Protein AF-A0A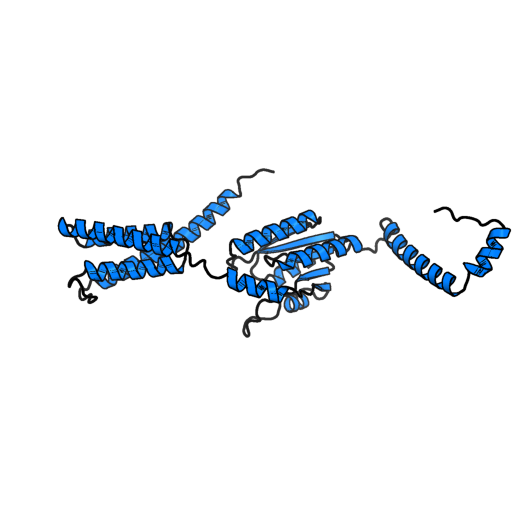AN0M970-F1 (afdb_monomer_lite)

Sequence (311 aa):
MLGKIYKTEQAKRALDNFFTEENLVALREIALRKVADQINQNDYKTSPYFTKEHILVCLSASPTNEKVIRTVARMADAFHATFTAVYVDDESDEMDDVSRQQLKVNIRLAEELNAQVSLLYGDDIALQLSEYAKISNVSKIVIGRSIRKRSLFKGQSIIDQMSEFAPMIDIYVIPDQASSYYHRRSSIIQKEYFQWKDGFVAFGIIALATVVGAIFAEQGFSESNIIVVYLLGVLFISILTRGRIWSSLASVVSVLVFNYFFTQPQFSLQAYDTGYPFTFLFMFIAAFVTKDTDHKTQAKRYSVGEEGIPY

Foldseek 3Di:
DPDDDDDPVVVVVCVVPQVDPVNVVVVVVVVVVVVVVVCVVPVPPDDPPDPAAAEEEEAFLDLCSLVQLVVSLVVCVVSVHQAAYEYEDAPPDPDDPSSVVSSVVSQVSNVVSVHHYDYHYDNQPLQRVLVCCVVVVHQEYEYEDDPPPPPPPDDDDSVVSNCVSHVRHHYHYDYDPCVVVVVVVVVVVPPQPPPVVLVVLLVVLLVVLVVVLVVCVVVPHDLVVSLVSLLVSLLVSLVVHPGPVNSLVSLVVSLQSSCQDPAPVHNDNDRPDPCSVVSSVVSNVSSVVSNVVVVVVVVVVVVVVVVPDDD

pLDDT: mean 71.84, std 16.51, range [32.56, 96.38]

Secondary structure (DSSP, 8-state):
----PPPHHHHHHHHHHTS-HHHHHHHHHHHHHHHHHHHHHHGGGT-TT----EEEEE--S-TTHHHHHHHHHHHHHHHT-EEEEEEEE-TT----HHHHHHHHHHHHHHHHTT-EEEEEE-S-HHHHHHHHHHHTT-SEEEEE-------TTS-S-HHHHHHHH-TTSEEEEE--SSHHHHHHHHHHH-S----HHHHHHHHHHHHHHHHHHHHHHHTT--HHHHHHHHHHHHHHHHHH---HHHHHHHHHHHHHHHHHHHSSSTT-----STTHHHHHHHHHHHHHHHHHHHHHHHHHHHHTTSTT---

Structure (mmCIF, N/CA/C/O backbone):
data_AF-A0AAN0M970-F1
#
_entry.id   AF-A0AAN0M970-F1
#
loop_
_atom_site.group_PDB
_atom_site.id
_atom_site.type_symbol
_atom_site.label_atom_id
_atom_site.label_alt_id
_atom_site.label_comp_id
_atom_site.label_asym_id
_atom_site.label_entity_id
_atom_site.label_seq_id
_atom_site.pdbx_PDB_ins_code
_atom_site.Cartn_x
_atom_site.Cartn_y
_atom_site.Cartn_z
_atom_site.occupancy
_atom_site.B_iso_or_equiv
_atom_site.auth_seq_id
_atom_site.auth_comp_id
_atom_site.auth_asym_id
_atom_site.auth_atom_id
_atom_site.pdbx_PDB_model_num
ATOM 1 N N . MET A 1 1 ? 8.653 -2.159 -48.573 1.00 39.00 1 MET A N 1
ATOM 2 C CA . MET A 1 1 ? 8.051 -1.523 -49.768 1.00 39.00 1 MET A CA 1
ATOM 3 C C . MET A 1 1 ? 9.046 -1.636 -50.907 1.00 39.00 1 MET A C 1
ATOM 5 O O . MET A 1 1 ? 10.191 -1.257 -50.709 1.00 39.00 1 MET A O 1
ATOM 9 N N . LEU A 1 2 ? 8.645 -2.179 -52.057 1.00 42.25 2 LEU A N 1
ATOM 10 C CA . LEU A 1 2 ? 9.474 -2.138 -53.264 1.00 42.25 2 LEU A CA 1
ATOM 11 C C . LEU A 1 2 ? 9.653 -0.676 -53.701 1.00 42.25 2 LEU A C 1
ATOM 13 O O . LEU A 1 2 ? 8.668 0.059 -53.798 1.00 42.25 2 LEU A O 1
ATOM 17 N N . GLY A 1 3 ? 10.900 -0.254 -53.921 1.00 55.12 3 GLY A N 1
ATOM 18 C CA . GLY A 1 3 ? 11.214 1.083 -54.424 1.00 55.12 3 GLY A CA 1
ATOM 19 C C . GLY A 1 3 ? 10.564 1.293 -55.791 1.00 55.12 3 GLY A C 1
ATOM 20 O O . GLY A 1 3 ? 10.788 0.512 -56.715 1.00 55.12 3 GLY A O 1
ATOM 21 N N . LYS A 1 4 ? 9.718 2.319 -55.919 1.00 70.31 4 LYS A N 1
ATOM 22 C CA . LYS A 1 4 ? 9.066 2.643 -57.192 1.00 70.31 4 LYS A CA 1
ATOM 23 C C . LYS A 1 4 ? 10.081 3.335 -58.103 1.00 70.31 4 LYS A C 1
ATOM 25 O O . LYS A 1 4 ? 10.455 4.475 -57.852 1.00 70.31 4 LYS A O 1
ATOM 30 N N . ILE A 1 5 ? 10.527 2.643 -59.149 1.00 73.25 5 ILE A N 1
ATOM 31 C CA . ILE A 1 5 ? 11.407 3.208 -60.179 1.00 73.25 5 ILE A CA 1
ATOM 32 C C . ILE A 1 5 ? 10.559 4.110 -61.090 1.00 73.25 5 ILE A C 1
ATOM 34 O O . ILE A 1 5 ? 9.594 3.646 -61.701 1.00 73.25 5 ILE A O 1
ATOM 38 N N . TYR A 1 6 ? 10.886 5.403 -61.152 1.00 75.12 6 TYR A N 1
ATOM 39 C CA . TYR A 1 6 ? 10.153 6.380 -61.965 1.00 75.12 6 TYR A CA 1
ATOM 40 C C . TYR A 1 6 ? 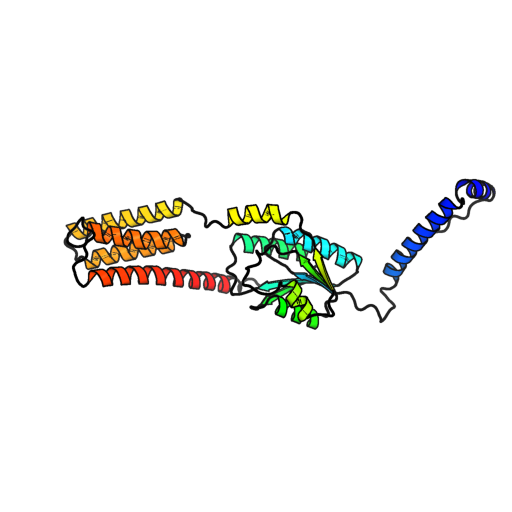10.448 6.214 -63.463 1.00 75.12 6 TYR A C 1
ATOM 42 O O . TYR A 1 6 ? 11.578 5.938 -63.861 1.00 75.12 6 TYR A O 1
ATOM 50 N N . LYS A 1 7 ? 9.434 6.438 -64.312 1.00 79.94 7 LYS A N 1
ATOM 51 C CA . LYS A 1 7 ? 9.608 6.558 -65.773 1.00 79.94 7 LYS A CA 1
ATOM 52 C C . LYS A 1 7 ? 10.276 7.901 -66.114 1.00 79.94 7 LYS A C 1
ATOM 54 O O . LYS A 1 7 ? 10.040 8.884 -65.416 1.00 79.94 7 LYS A O 1
ATOM 59 N N . THR A 1 8 ? 11.049 7.975 -67.199 1.00 73.50 8 THR A N 1
ATOM 60 C CA . THR A 1 8 ? 11.922 9.120 -67.555 1.00 73.50 8 THR A CA 1
ATOM 61 C C . THR A 1 8 ? 11.232 10.493 -67.523 1.00 73.50 8 THR A C 1
ATOM 63 O O . THR A 1 8 ? 11.798 11.457 -67.015 1.00 73.50 8 THR A O 1
ATOM 66 N N . GLU A 1 9 ? 9.983 10.583 -67.986 1.00 76.31 9 GLU A N 1
ATOM 67 C CA . GLU A 1 9 ? 9.191 11.827 -67.963 1.00 76.31 9 GLU A CA 1
ATOM 68 C C . GLU A 1 9 ? 8.751 12.245 -66.548 1.00 76.31 9 GLU A C 1
ATOM 70 O O . GLU A 1 9 ? 8.689 13.429 -66.219 1.00 76.31 9 GLU A O 1
ATOM 75 N N . GLN A 1 10 ? 8.476 11.274 -65.673 1.00 74.38 10 GLN A N 1
ATOM 76 C CA . GLN A 1 10 ? 8.124 11.526 -64.272 1.00 74.38 10 GLN A CA 1
ATOM 77 C C . GLN A 1 10 ? 9.359 11.868 -63.437 1.00 74.38 10 GLN A C 1
ATOM 79 O O . GLN A 1 10 ? 9.257 12.669 -62.513 1.00 74.38 10 GLN A O 1
ATOM 84 N N . ALA A 1 11 ? 10.523 11.314 -63.788 1.00 75.19 11 ALA A N 1
ATOM 85 C CA . ALA A 1 11 ? 11.786 11.613 -63.123 1.00 75.19 11 ALA A CA 1
ATOM 86 C C . ALA A 1 11 ? 12.173 13.093 -63.277 1.00 75.19 11 ALA A C 1
ATOM 88 O O . ALA A 1 11 ? 12.532 13.725 -62.289 1.00 75.19 11 ALA A O 1
ATOM 89 N N . LYS A 1 12 ? 12.013 13.673 -64.478 1.00 74.75 12 LYS A N 1
ATOM 90 C CA . LYS A 1 12 ? 12.288 15.103 -64.715 1.00 74.75 12 LYS A CA 1
ATOM 91 C C . LYS A 1 12 ? 11.398 16.013 -63.863 1.00 74.75 12 LYS A C 1
ATOM 93 O O . LYS A 1 12 ? 11.902 16.881 -63.167 1.00 74.75 12 LYS A O 1
ATOM 98 N N . ARG A 1 13 ? 10.087 15.752 -63.821 1.00 75.38 13 ARG A N 1
ATOM 99 C CA . ARG A 1 13 ? 9.153 16.537 -62.986 1.00 75.38 13 ARG A CA 1
ATOM 100 C C . ARG A 1 13 ? 9.376 16.361 -61.483 1.00 75.38 13 ARG A C 1
ATOM 102 O O . ARG A 1 13 ? 9.110 17.286 -60.719 1.00 75.38 13 ARG A O 1
ATOM 109 N N . ALA A 1 14 ? 9.816 15.177 -61.057 1.00 75.12 14 ALA A N 1
ATOM 110 C CA . ALA A 1 14 ? 10.125 14.900 -59.660 1.00 75.12 14 ALA A CA 1
ATOM 111 C C . ALA A 1 14 ? 11.421 15.592 -59.214 1.00 75.12 14 ALA A C 1
ATOM 113 O O . ALA A 1 14 ? 11.486 16.030 -58.069 1.00 75.12 14 ALA A O 1
ATOM 114 N N . LEU A 1 15 ? 12.417 15.732 -60.097 1.00 74.25 15 LEU A N 1
ATOM 115 C CA . LEU A 1 15 ? 13.640 16.492 -59.809 1.00 74.25 15 LEU A CA 1
ATOM 116 C C . LEU A 1 15 ? 13.336 17.961 -59.507 1.00 74.25 15 LEU A C 1
ATOM 118 O O . LEU A 1 15 ? 13.843 18.483 -58.522 1.00 74.25 15 LEU A O 1
ATOM 122 N N . ASP A 1 16 ? 12.436 18.575 -60.276 1.00 77.50 16 ASP A N 1
ATOM 123 C CA . ASP A 1 16 ? 12.123 20.000 -60.121 1.00 77.50 16 ASP A CA 1
ATOM 124 C C . ASP A 1 16 ? 11.239 20.319 -58.899 1.00 77.50 16 ASP A C 1
ATOM 126 O O . ASP A 1 16 ? 11.257 21.446 -58.416 1.00 77.50 16 ASP A O 1
ATOM 130 N N . ASN A 1 17 ? 10.453 19.359 -58.389 1.00 76.94 17 ASN A N 1
ATOM 131 C CA . ASN A 1 17 ? 9.460 19.623 -57.329 1.00 76.94 17 ASN A CA 1
ATOM 132 C C . ASN A 1 17 ? 9.650 18.797 -56.048 1.00 76.94 17 ASN A C 1
ATOM 134 O O . ASN A 1 17 ? 9.383 19.283 -54.952 1.00 76.94 17 ASN A O 1
ATOM 138 N N . PHE A 1 18 ? 10.054 17.531 -56.162 1.00 77.38 18 PHE A N 1
ATOM 139 C CA . PHE A 1 18 ? 10.114 16.597 -55.033 1.00 77.38 18 PHE A CA 1
ATOM 140 C C . PHE A 1 18 ? 11.538 16.420 -54.498 1.00 77.38 18 PHE A C 1
ATOM 142 O O . PHE A 1 18 ? 11.716 16.304 -53.292 1.00 77.38 18 PHE A O 1
ATOM 149 N N . PHE A 1 19 ? 12.555 16.451 -55.362 1.00 79.50 19 PHE A N 1
ATOM 150 C CA . PHE A 1 19 ? 13.968 16.355 -54.973 1.00 79.50 19 PHE A CA 1
ATOM 151 C C . PHE A 1 19 ? 14.621 17.731 -54.791 1.00 79.50 19 PHE A C 1
ATOM 153 O O . PHE A 1 19 ? 15.762 17.953 -55.190 1.00 79.50 19 PHE A O 1
ATOM 160 N N . THR A 1 20 ? 13.889 18.657 -54.176 1.00 86.94 20 THR A N 1
ATOM 161 C CA . THR A 1 20 ? 14.452 19.914 -53.682 1.00 86.94 20 THR A CA 1
ATOM 162 C C . THR A 1 20 ? 15.304 19.652 -52.438 1.00 86.94 20 THR A C 1
ATOM 164 O O . THR A 1 20 ? 15.123 18.647 -51.746 1.00 86.94 20 THR A O 1
ATOM 167 N N . GLU A 1 21 ? 16.241 20.551 -52.136 1.00 86.00 21 GLU A N 1
ATOM 168 C CA . GLU A 1 21 ? 17.161 20.403 -51.000 1.00 86.00 21 GLU A CA 1
ATOM 169 C C . GLU A 1 21 ? 16.413 20.230 -49.665 1.00 86.00 21 GLU A C 1
ATOM 171 O O . GLU A 1 21 ? 16.709 19.311 -48.904 1.00 86.00 21 GLU A O 1
ATOM 176 N N . GLU A 1 22 ? 15.364 21.024 -49.434 1.00 85.62 22 GLU A N 1
ATOM 177 C CA . GLU A 1 22 ? 14.513 20.938 -48.238 1.00 85.62 22 GLU A CA 1
ATOM 178 C C . GLU A 1 22 ? 13.828 19.567 -48.101 1.00 85.62 22 GLU A C 1
ATOM 180 O O . GLU A 1 22 ? 13.865 18.943 -47.036 1.00 85.62 22 GLU A O 1
ATOM 185 N N . ASN A 1 23 ? 13.257 19.048 -49.192 1.00 84.81 23 ASN A N 1
ATOM 186 C CA . ASN A 1 23 ? 12.589 17.747 -49.189 1.00 84.81 23 ASN A CA 1
ATOM 187 C C . ASN A 1 23 ? 13.583 16.593 -49.011 1.00 84.81 23 ASN A C 1
ATOM 189 O O . ASN A 1 23 ? 13.261 15.603 -48.354 1.00 84.81 23 ASN A O 1
ATOM 193 N N . LEU A 1 24 ? 14.797 16.711 -49.558 1.00 90.00 24 LEU A N 1
ATOM 194 C CA . LEU A 1 24 ? 15.864 15.726 -49.374 1.00 90.00 24 LEU A CA 1
ATOM 195 C C . LEU A 1 24 ? 16.379 15.695 -47.931 1.00 90.00 24 LEU A C 1
ATOM 197 O O . LEU A 1 24 ? 16.645 14.610 -47.409 1.00 90.00 24 LEU A O 1
ATOM 201 N N . VAL A 1 25 ? 16.476 16.850 -47.266 1.00 88.31 25 VAL A N 1
ATOM 202 C CA . VAL A 1 25 ? 16.817 16.930 -45.837 1.00 88.31 25 VAL A CA 1
ATOM 203 C C . VAL A 1 25 ? 15.733 16.259 -44.991 1.00 88.31 25 VAL A C 1
ATOM 205 O O . VAL A 1 25 ? 16.055 15.406 -44.162 1.00 88.31 25 VAL A O 1
ATOM 208 N N . ALA A 1 26 ? 14.457 16.547 -45.258 1.00 85.56 26 ALA A N 1
ATOM 209 C CA . ALA A 1 26 ? 13.338 15.907 -44.564 1.00 85.56 26 ALA A CA 1
ATOM 210 C C . ALA A 1 26 ? 13.293 14.385 -44.806 1.00 85.56 26 ALA A C 1
ATOM 212 O O . ALA A 1 26 ? 13.118 13.600 -43.872 1.00 85.56 26 ALA A O 1
ATOM 213 N N . LEU A 1 27 ? 13.510 13.940 -46.048 1.00 88.69 27 LEU A N 1
ATOM 214 C CA . LEU A 1 27 ? 13.607 12.518 -46.392 1.00 88.69 27 LEU A CA 1
ATOM 215 C C . LEU A 1 27 ? 14.773 11.839 -45.676 1.00 88.69 27 LEU A C 1
ATOM 217 O O . LEU A 1 27 ? 14.609 10.716 -45.202 1.00 88.69 27 LEU A O 1
ATOM 221 N N . ARG A 1 28 ? 15.928 12.505 -45.564 1.00 88.81 28 ARG A N 1
ATOM 222 C CA . ARG A 1 28 ? 17.079 11.998 -44.809 1.00 88.81 28 ARG A CA 1
ATOM 223 C C . ARG A 1 28 ? 16.736 11.837 -43.333 1.00 88.81 28 ARG A C 1
ATOM 225 O O . ARG A 1 28 ? 17.057 10.800 -42.764 1.00 88.81 28 ARG A O 1
ATOM 232 N N . GLU A 1 29 ? 16.076 12.813 -42.721 1.00 90.31 29 GLU A N 1
ATOM 233 C CA . GLU A 1 29 ? 15.677 12.733 -41.314 1.00 90.31 29 GLU A CA 1
ATOM 234 C C . GLU A 1 29 ? 14.680 11.589 -41.070 1.00 90.31 29 GLU A C 1
ATOM 236 O O . GLU A 1 29 ? 14.890 10.759 -40.185 1.00 90.31 29 GLU A O 1
ATOM 241 N N . ILE A 1 30 ? 13.644 11.475 -41.907 1.00 87.12 30 ILE A N 1
ATOM 242 C CA . ILE A 1 30 ? 12.648 10.396 -41.819 1.00 87.12 30 ILE A CA 1
ATOM 243 C C . ILE A 1 30 ? 13.300 9.029 -42.053 1.00 87.12 30 ILE A C 1
ATOM 245 O O . ILE A 1 30 ? 13.008 8.077 -41.328 1.00 87.12 30 ILE A O 1
ATOM 249 N N . ALA A 1 31 ? 14.191 8.918 -43.040 1.00 83.31 31 ALA A N 1
ATOM 250 C CA . ALA A 1 31 ? 14.903 7.680 -43.331 1.00 83.31 31 ALA A CA 1
ATOM 251 C C . ALA A 1 31 ? 15.819 7.274 -42.172 1.00 83.31 31 ALA A C 1
ATOM 253 O O . ALA A 1 31 ? 15.798 6.115 -41.771 1.00 83.31 31 ALA A O 1
ATOM 254 N N . LEU A 1 32 ? 16.571 8.214 -41.590 1.00 85.69 32 LEU A N 1
ATOM 255 C CA . LEU A 1 32 ? 17.431 7.946 -40.435 1.00 85.69 32 LEU A CA 1
ATOM 256 C C . LEU A 1 32 ? 16.617 7.541 -39.206 1.00 85.69 32 LEU A C 1
ATOM 258 O O . LEU A 1 32 ? 16.974 6.571 -38.541 1.00 85.69 32 LEU A O 1
ATOM 262 N N . ARG A 1 33 ? 15.486 8.208 -38.947 1.00 80.19 33 ARG A N 1
ATOM 263 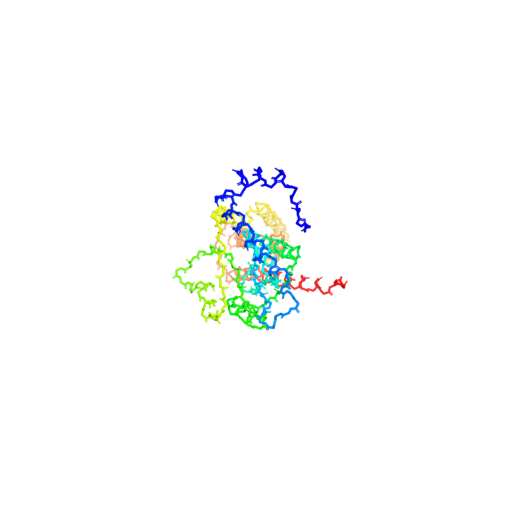C CA . ARG A 1 33 ? 14.562 7.821 -37.875 1.00 80.19 33 ARG A CA 1
ATOM 264 C C . ARG A 1 33 ? 14.011 6.415 -38.100 1.00 80.19 33 ARG A C 1
ATOM 266 O O . ARG A 1 33 ? 13.990 5.609 -37.180 1.00 80.19 33 ARG A O 1
ATOM 273 N N . LYS A 1 34 ? 13.650 6.082 -39.342 1.00 77.81 34 LYS A N 1
ATOM 274 C CA . LYS A 1 34 ? 13.139 4.753 -39.690 1.00 77.81 34 LYS A CA 1
ATOM 275 C C . LYS A 1 34 ? 14.203 3.661 -39.596 1.00 77.81 34 LYS A C 1
ATOM 277 O O . LYS A 1 34 ? 13.878 2.551 -39.193 1.00 77.81 34 LYS A O 1
ATOM 282 N N . VAL A 1 35 ? 15.452 3.968 -39.944 1.00 75.00 35 VAL A N 1
ATOM 283 C CA . VAL A 1 35 ? 16.592 3.058 -39.773 1.00 75.00 35 VAL A CA 1
ATOM 284 C C . VAL A 1 35 ? 16.883 2.840 -38.291 1.00 75.00 35 VAL A C 1
ATOM 286 O O . VAL A 1 35 ? 17.066 1.695 -37.901 1.00 75.00 35 VAL A O 1
ATOM 289 N N . ALA A 1 36 ? 16.844 3.883 -37.458 1.00 69.44 36 ALA A N 1
ATOM 290 C CA . ALA A 1 36 ? 16.972 3.740 -36.007 1.00 69.44 36 ALA A CA 1
ATOM 291 C C . ALA A 1 36 ? 15.855 2.853 -35.423 1.00 69.44 36 ALA A C 1
ATOM 293 O O . ALA A 1 36 ? 16.138 1.897 -34.705 1.00 69.44 36 ALA A O 1
ATOM 294 N N . ASP A 1 37 ? 14.601 3.089 -35.822 1.00 67.25 37 ASP A N 1
ATOM 295 C CA . ASP A 1 37 ? 13.462 2.258 -35.414 1.00 67.25 37 ASP A CA 1
ATOM 296 C C . ASP A 1 37 ? 13.597 0.799 -35.899 1.00 67.25 37 ASP A C 1
ATOM 298 O O . ASP A 1 37 ? 13.168 -0.133 -35.221 1.00 67.25 37 ASP A O 1
ATOM 302 N N . GLN A 1 38 ? 14.179 0.576 -37.083 1.00 63.75 38 GLN A N 1
ATOM 303 C CA . GLN A 1 38 ? 14.321 -0.754 -37.683 1.00 63.75 38 GLN A CA 1
ATOM 304 C C . GLN A 1 38 ? 15.535 -1.530 -37.150 1.00 63.75 38 GLN A C 1
ATOM 306 O O . GLN A 1 38 ? 15.466 -2.754 -37.055 1.00 63.75 38 GLN A O 1
ATOM 311 N N . ILE A 1 39 ? 16.618 -0.844 -36.769 1.00 58.22 39 ILE A N 1
ATOM 312 C CA . ILE A 1 39 ? 17.740 -1.432 -36.022 1.00 58.22 39 ILE A CA 1
ATOM 313 C C . ILE A 1 39 ? 17.225 -1.948 -34.671 1.00 58.22 39 ILE A C 1
ATOM 315 O O . ILE A 1 39 ? 17.440 -3.117 -34.360 1.00 58.22 39 ILE A O 1
ATOM 319 N N . ASN A 1 40 ? 16.400 -1.163 -33.967 1.00 53.53 40 ASN A N 1
ATOM 320 C CA . ASN A 1 40 ? 15.751 -1.605 -32.725 1.00 53.53 40 ASN A CA 1
ATOM 321 C C . ASN A 1 40 ? 14.886 -2.871 -32.907 1.00 53.53 40 ASN A C 1
ATOM 323 O O . ASN A 1 40 ? 14.836 -3.714 -32.015 1.00 53.53 40 ASN A O 1
ATOM 327 N N . GLN A 1 41 ? 14.221 -3.042 -34.058 1.00 54.25 41 GLN A N 1
ATOM 328 C CA . GLN A 1 41 ? 13.388 -4.227 -34.323 1.00 54.25 41 GLN A CA 1
ATOM 329 C C . GLN A 1 41 ? 14.182 -5.468 -34.770 1.00 54.25 41 GLN A C 1
ATOM 331 O O . GLN A 1 41 ? 13.749 -6.591 -34.508 1.00 54.25 41 GLN A O 1
ATOM 336 N N . ASN A 1 42 ? 15.324 -5.299 -35.445 1.00 47.03 42 ASN A N 1
ATOM 337 C CA . ASN A 1 42 ? 16.099 -6.407 -36.019 1.00 47.03 42 ASN A CA 1
ATOM 338 C C . ASN A 1 42 ? 17.241 -6.913 -35.117 1.00 47.03 42 ASN A C 1
ATOM 340 O O . ASN A 1 42 ? 17.687 -8.047 -35.302 1.00 47.03 42 ASN A O 1
ATOM 344 N N . ASP A 1 43 ? 17.677 -6.136 -34.120 1.00 43.91 43 ASP A N 1
ATOM 345 C CA . ASP A 1 43 ? 18.752 -6.515 -33.184 1.00 43.91 43 ASP A CA 1
ATOM 346 C C . ASP A 1 43 ? 18.349 -7.575 -32.142 1.00 43.91 43 ASP A C 1
ATOM 348 O O . ASP A 1 43 ? 19.201 -8.116 -31.435 1.00 43.91 43 ASP A O 1
ATOM 352 N N . TYR A 1 44 ? 17.075 -7.975 -32.105 1.00 46.19 44 TYR A N 1
ATOM 353 C CA . TYR A 1 44 ? 16.548 -8.966 -31.160 1.00 46.19 44 TYR A CA 1
ATOM 354 C C . TYR A 1 44 ? 17.181 -10.368 -31.254 1.00 46.19 44 TYR A C 1
ATOM 356 O O . TYR A 1 44 ? 16.962 -11.194 -30.368 1.00 46.19 44 TYR A O 1
ATOM 364 N N . LYS A 1 45 ? 17.925 -10.680 -32.326 1.00 40.53 45 LYS A N 1
ATOM 365 C CA . LYS A 1 45 ? 18.449 -12.034 -32.577 1.00 40.53 45 LYS A CA 1
ATOM 366 C C . LYS A 1 45 ? 19.972 -12.186 -32.521 1.00 40.53 45 LYS A C 1
ATOM 368 O O . LYS A 1 45 ? 20.421 -13.329 -32.542 1.00 40.53 45 LYS A O 1
ATOM 373 N N . THR A 1 46 ? 20.772 -11.118 -32.438 1.00 39.78 46 THR A N 1
ATOM 374 C CA . THR A 1 46 ? 22.215 -11.247 -32.767 1.00 39.78 46 THR A CA 1
ATOM 375 C C . THR A 1 46 ? 23.214 -10.391 -31.982 1.00 39.78 46 THR A C 1
ATOM 377 O O . THR A 1 46 ? 24.378 -10.358 -32.373 1.00 39.78 46 THR A O 1
ATOM 380 N N . SER A 1 47 ? 22.852 -9.758 -30.860 1.00 35.97 47 SER A N 1
ATOM 381 C CA . SER A 1 47 ? 23.840 -9.050 -30.023 1.00 35.97 47 SER A CA 1
ATOM 382 C C . SER A 1 47 ? 23.939 -9.625 -28.599 1.00 35.97 47 SER A C 1
ATOM 384 O O . SER A 1 47 ? 22.942 -9.622 -27.880 1.00 35.97 47 SER A O 1
ATOM 386 N N . PRO A 1 48 ? 25.130 -10.072 -28.148 1.00 37.50 48 PRO A N 1
ATOM 387 C CA . PRO A 1 48 ? 25.375 -10.534 -26.779 1.00 37.50 48 PRO A CA 1
ATOM 388 C C . PRO A 1 48 ? 25.559 -9.385 -25.765 1.00 37.50 48 PRO A C 1
ATOM 390 O O . PRO A 1 48 ? 25.889 -9.645 -24.612 1.00 37.50 48 PRO A O 1
ATOM 393 N N . TYR A 1 49 ? 25.354 -8.126 -26.178 1.00 39.81 49 TYR A N 1
ATOM 394 C CA . TYR A 1 49 ? 25.553 -6.931 -25.345 1.00 39.81 49 TYR A CA 1
ATOM 395 C C . TYR A 1 49 ? 24.261 -6.208 -24.939 1.00 39.81 49 TYR A C 1
ATOM 397 O O . TYR A 1 49 ? 24.328 -5.225 -24.205 1.00 39.81 49 TYR A O 1
ATOM 405 N N . PHE A 1 50 ? 23.088 -6.688 -25.357 1.00 43.19 50 PHE A N 1
ATOM 406 C CA . PHE A 1 50 ? 21.823 -6.191 -24.817 1.00 43.19 50 PHE A CA 1
ATOM 407 C C . PHE A 1 50 ? 21.430 -7.018 -23.595 1.00 43.19 50 PHE A C 1
ATOM 409 O O . PHE A 1 50 ? 20.723 -8.022 -23.693 1.00 43.19 50 PHE A O 1
ATOM 416 N N . THR A 1 51 ? 21.889 -6.590 -22.418 1.00 55.28 51 THR A N 1
ATOM 417 C CA . THR A 1 51 ? 21.230 -6.960 -21.164 1.00 55.28 51 THR A CA 1
ATOM 418 C C . THR A 1 51 ? 19.787 -6.487 -21.297 1.00 55.28 51 THR A C 1
ATOM 420 O O . THR A 1 51 ? 19.563 -5.284 -21.421 1.00 55.28 51 THR A O 1
ATOM 423 N N . LYS A 1 52 ? 18.820 -7.412 -21.365 1.00 65.69 52 LYS A N 1
ATOM 424 C CA . LYS A 1 52 ? 17.391 -7.063 -21.365 1.00 65.69 52 LYS A CA 1
ATOM 425 C C . LYS A 1 52 ? 17.161 -6.056 -20.247 1.00 65.69 52 LYS A C 1
ATOM 427 O O . LYS A 1 52 ? 17.438 -6.374 -19.091 1.00 65.69 52 LYS A O 1
ATOM 432 N N . GLU A 1 53 ? 16.718 -4.850 -20.595 1.00 82.12 53 GLU A N 1
ATOM 433 C CA . GLU A 1 53 ? 16.396 -3.865 -19.573 1.00 82.12 53 GLU A CA 1
ATOM 434 C C . GLU A 1 53 ? 15.317 -4.452 -18.662 1.00 82.12 53 GLU A C 1
ATOM 436 O O . GLU A 1 53 ? 14.438 -5.190 -19.109 1.00 82.12 53 GLU A O 1
ATOM 441 N N . HIS A 1 54 ? 15.406 -4.163 -17.371 1.00 89.94 54 HIS A N 1
ATOM 442 C CA . HIS A 1 54 ? 14.421 -4.601 -16.401 1.00 89.94 54 HIS A CA 1
ATOM 443 C C . HIS A 1 54 ? 13.970 -3.370 -15.631 1.00 89.94 54 HIS A C 1
ATOM 445 O O . HIS A 1 54 ? 14.743 -2.769 -14.883 1.00 89.94 54 HIS A O 1
ATOM 451 N N . ILE A 1 55 ? 12.721 -2.980 -15.869 1.00 93.12 55 ILE A N 1
ATOM 452 C CA . ILE A 1 55 ? 12.109 -1.810 -15.262 1.00 93.12 55 ILE A CA 1
ATOM 453 C C . ILE A 1 55 ? 11.216 -2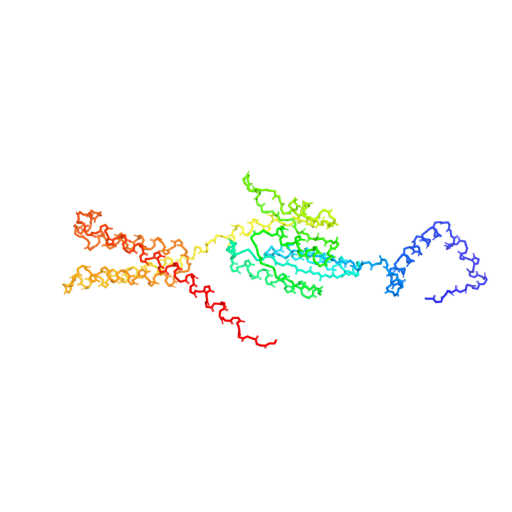.265 -14.113 1.00 93.12 55 ILE A C 1
ATOM 455 O O . ILE A 1 55 ? 10.301 -3.073 -14.290 1.00 93.12 55 ILE A O 1
ATOM 459 N N . LEU A 1 56 ? 11.482 -1.708 -12.937 1.00 93.50 56 LEU A N 1
ATOM 460 C CA . LEU A 1 56 ? 10.737 -1.955 -11.716 1.00 93.50 56 LEU A CA 1
ATOM 461 C C . LEU A 1 56 ? 9.835 -0.761 -11.392 1.00 93.50 56 LEU A C 1
ATOM 463 O O . LEU A 1 56 ? 10.304 0.377 -11.360 1.00 93.50 56 LEU A O 1
ATOM 467 N N . VAL A 1 57 ? 8.562 -1.005 -11.083 1.00 94.06 57 VAL A N 1
ATOM 468 C CA . VAL A 1 57 ? 7.656 0.000 -10.506 1.00 94.06 57 VAL A CA 1
ATOM 469 C C . VAL A 1 57 ? 7.313 -0.340 -9.063 1.00 94.06 57 VAL A C 1
ATOM 471 O O . VAL A 1 57 ? 7.025 -1.488 -8.736 1.00 94.06 57 VAL A O 1
ATOM 474 N N . CYS A 1 58 ? 7.303 0.673 -8.199 1.00 89.75 58 CYS A N 1
ATOM 475 C CA . CYS A 1 58 ? 6.820 0.526 -6.827 1.00 89.75 58 CYS A CA 1
ATOM 476 C C . CYS A 1 58 ? 5.307 0.776 -6.771 1.00 89.75 58 CYS A C 1
ATOM 478 O O . CYS A 1 58 ? 4.826 1.860 -7.135 1.00 89.75 58 CYS A O 1
ATOM 480 N N . LEU A 1 59 ? 4.560 -0.214 -6.296 1.00 90.81 59 LEU A N 1
ATOM 481 C CA . LEU A 1 59 ? 3.123 -0.134 -6.075 1.00 90.81 59 LEU A CA 1
ATOM 482 C C . LEU A 1 59 ? 2.822 0.513 -4.724 1.00 90.81 59 LEU A C 1
ATOM 484 O O . LEU A 1 59 ? 3.557 0.363 -3.752 1.00 90.81 59 LEU A O 1
ATOM 488 N N . SER A 1 60 ? 1.725 1.262 -4.661 1.00 87.69 60 SER A N 1
ATOM 489 C CA . SER A 1 60 ? 1.235 1.858 -3.415 1.00 87.69 60 SER A CA 1
ATOM 490 C C . SER A 1 60 ? -0.277 2.033 -3.465 1.00 87.69 60 SER A C 1
ATOM 492 O O . SER A 1 60 ? -0.865 2.067 -4.546 1.00 87.69 60 SER A O 1
ATOM 494 N N . ALA A 1 61 ? -0.909 2.236 -2.309 1.00 84.56 61 ALA A N 1
ATOM 495 C CA . ALA A 1 61 ? -2.327 2.589 -2.212 1.00 84.56 61 ALA A CA 1
ATOM 496 C C . ALA A 1 61 ? -2.660 4.005 -2.737 1.00 84.56 61 ALA A C 1
ATOM 498 O O . ALA A 1 61 ? -3.807 4.445 -2.658 1.00 84.56 61 ALA A O 1
ATOM 499 N N . SER A 1 62 ? -1.683 4.755 -3.265 1.00 83.25 62 SER A N 1
ATOM 500 C CA . SER A 1 62 ? -1.945 6.087 -3.811 1.00 83.25 62 SER A CA 1
ATOM 501 C C . SER A 1 62 ? -2.777 5.992 -5.098 1.00 83.25 62 SER A C 1
ATOM 503 O O . SER A 1 62 ? -2.389 5.261 -6.015 1.00 83.25 62 SER A O 1
ATOM 505 N N . PRO A 1 63 ? -3.853 6.789 -5.253 1.00 80.00 63 PRO A N 1
ATOM 506 C CA . PRO A 1 63 ? -4.612 6.841 -6.506 1.00 80.00 63 PRO A CA 1
ATOM 507 C C . PRO A 1 63 ? -3.758 7.336 -7.681 1.00 80.00 63 PRO A C 1
ATOM 509 O O . PRO A 1 63 ? -4.053 7.071 -8.839 1.00 80.00 63 PRO A O 1
ATOM 512 N N . THR A 1 64 ? -2.664 8.044 -7.406 1.00 83.62 64 THR A N 1
ATOM 513 C CA . THR A 1 64 ? -1.793 8.586 -8.452 1.00 83.62 64 THR A CA 1
ATOM 514 C C . THR A 1 64 ? -0.757 7.582 -8.953 1.00 83.62 64 THR A C 1
ATOM 516 O O . THR A 1 64 ? -0.121 7.811 -9.985 1.00 83.62 64 THR A O 1
ATOM 519 N N . ASN A 1 65 ? -0.645 6.429 -8.284 1.00 89.31 65 ASN A N 1
ATOM 520 C CA . ASN A 1 65 ? 0.199 5.317 -8.703 1.00 89.31 65 ASN A CA 1
ATOM 521 C C . ASN A 1 65 ? -0.281 4.703 -10.032 1.00 89.31 65 ASN A C 1
ATOM 523 O O . ASN A 1 65 ? 0.555 4.299 -10.829 1.00 89.31 65 ASN A O 1
ATOM 527 N N . GLU A 1 66 ? -1.576 4.775 -10.361 1.00 90.44 66 GLU A N 1
ATOM 528 C CA . GLU A 1 66 ? -2.101 4.381 -11.680 1.00 90.44 66 GLU A CA 1
ATOM 529 C C . GLU A 1 66 ? -1.350 5.067 -12.837 1.00 90.44 66 GLU A C 1
ATOM 531 O O . GLU A 1 66 ? -0.943 4.423 -13.808 1.00 90.44 66 GLU A O 1
ATOM 536 N N . LYS A 1 67 ? -1.107 6.381 -12.730 1.00 89.75 67 LYS A N 1
ATOM 537 C CA . LYS A 1 67 ? -0.375 7.137 -13.759 1.00 89.75 67 LYS A CA 1
ATOM 538 C C . LYS A 1 67 ? 1.068 6.650 -13.892 1.00 89.75 67 LYS A C 1
ATOM 540 O O . LYS A 1 67 ? 1.609 6.638 -15.001 1.00 89.75 67 LYS A O 1
ATOM 545 N N . VAL A 1 68 ? 1.684 6.279 -12.770 1.00 91.31 68 VAL A N 1
ATOM 546 C CA . VAL A 1 68 ? 3.039 5.723 -12.724 1.00 91.31 68 VAL A CA 1
ATOM 547 C C . VAL A 1 68 ? 3.042 4.392 -13.466 1.00 91.31 68 VAL A C 1
ATOM 549 O O . VAL A 1 68 ? 3.741 4.289 -14.466 1.00 91.31 68 VAL A O 1
ATOM 552 N N . ILE A 1 69 ? 2.178 3.447 -13.085 1.00 93.88 69 ILE A N 1
ATOM 553 C CA . ILE A 1 69 ? 2.078 2.111 -13.693 1.00 93.88 69 ILE A CA 1
ATOM 554 C C . ILE A 1 69 ? 1.880 2.210 -15.212 1.00 93.88 69 ILE A C 1
ATOM 556 O O . ILE A 1 69 ? 2.653 1.634 -15.971 1.00 93.88 69 ILE A O 1
ATOM 560 N N . ARG A 1 70 ? 0.922 3.019 -15.687 1.00 94.06 70 ARG A N 1
ATOM 561 C CA . ARG A 1 70 ? 0.677 3.205 -17.134 1.00 94.06 70 ARG A CA 1
ATOM 562 C C . ARG A 1 70 ? 1.859 3.822 -17.878 1.00 94.06 70 ARG A C 1
ATOM 564 O O . ARG A 1 70 ? 2.048 3.597 -19.071 1.00 94.06 70 ARG A O 1
ATOM 571 N N . THR A 1 71 ? 2.627 4.676 -17.212 1.00 92.25 71 THR A N 1
ATOM 572 C CA . THR A 1 71 ? 3.816 5.278 -17.820 1.00 92.25 71 THR A CA 1
ATOM 573 C C . THR A 1 71 ? 4.955 4.275 -17.878 1.00 92.25 71 THR A C 1
ATOM 575 O O . THR A 1 71 ? 5.616 4.204 -18.908 1.00 92.25 71 THR A O 1
ATOM 578 N N . VAL A 1 72 ? 5.130 3.468 -16.830 1.00 93.38 72 VAL A N 1
ATOM 579 C CA . VAL A 1 72 ? 6.128 2.399 -16.807 1.00 93.38 72 VAL A CA 1
ATOM 580 C C . VAL A 1 72 ? 5.812 1.329 -17.838 1.00 93.38 72 VAL A C 1
ATOM 582 O O . VAL A 1 72 ? 6.713 0.953 -18.568 1.00 93.38 72 VAL A O 1
ATOM 585 N N . ALA A 1 73 ? 4.551 0.921 -17.989 1.00 94.44 73 ALA A N 1
ATOM 586 C CA . ALA A 1 73 ? 4.149 -0.028 -19.026 1.00 94.44 73 ALA A CA 1
ATOM 587 C C . ALA A 1 73 ? 4.556 0.455 -20.429 1.00 94.44 73 ALA A C 1
ATOM 589 O O . ALA A 1 73 ? 5.231 -0.253 -21.164 1.00 94.44 73 ALA A O 1
ATOM 590 N N . ARG A 1 74 ? 4.274 1.726 -20.757 1.00 92.81 74 ARG A N 1
ATOM 591 C CA . ARG A 1 74 ? 4.710 2.328 -22.030 1.00 92.81 74 ARG A CA 1
ATOM 592 C C . ARG A 1 74 ? 6.229 2.390 -22.176 1.00 92.81 74 ARG A C 1
ATOM 594 O O . ARG A 1 74 ? 6.731 2.273 -23.289 1.00 92.81 74 ARG A O 1
ATOM 601 N N . MET A 1 75 ? 6.954 2.627 -21.082 1.00 89.44 75 MET A N 1
ATOM 602 C CA . MET A 1 75 ? 8.417 2.589 -21.091 1.00 89.44 75 MET A CA 1
ATOM 603 C C . MET A 1 75 ? 8.909 1.165 -21.341 1.00 89.44 75 MET A C 1
ATOM 605 O O . MET A 1 75 ? 9.741 0.974 -22.216 1.00 89.44 75 MET A O 1
ATOM 609 N N . ALA A 1 76 ? 8.368 0.172 -20.639 1.00 91.56 76 ALA A N 1
ATOM 610 C CA . ALA A 1 76 ? 8.744 -1.223 -20.808 1.00 91.56 76 ALA A CA 1
ATOM 611 C C . ALA A 1 76 ? 8.472 -1.718 -22.232 1.00 91.56 76 ALA A C 1
ATOM 613 O O . ALA A 1 76 ? 9.348 -2.337 -22.829 1.00 91.56 76 ALA A O 1
ATOM 614 N N . ASP A 1 77 ? 7.331 -1.346 -22.814 1.00 89.38 77 ASP A N 1
ATOM 615 C CA . ASP A 1 77 ? 7.010 -1.641 -24.212 1.00 89.38 77 ASP A CA 1
ATOM 616 C C . ASP A 1 77 ? 8.009 -0.992 -25.183 1.00 89.38 77 ASP A C 1
ATOM 618 O O . ASP A 1 77 ? 8.451 -1.631 -26.136 1.00 89.38 77 ASP A O 1
ATOM 622 N N . ALA A 1 78 ? 8.388 0.269 -24.941 1.00 87.44 78 ALA A N 1
ATOM 623 C CA . ALA A 1 78 ? 9.313 1.012 -25.798 1.00 87.44 78 ALA A CA 1
ATOM 624 C C . ALA A 1 78 ? 10.768 0.525 -25.688 1.00 87.44 78 ALA A C 1
ATOM 626 O O . ALA A 1 78 ? 11.486 0.517 -26.685 1.00 87.44 78 ALA A O 1
ATOM 627 N N . PHE A 1 79 ? 11.199 0.129 -24.488 1.00 85.06 79 PHE A N 1
ATOM 628 C CA . PHE A 1 79 ? 12.536 -0.405 -24.216 1.00 85.06 79 PHE A CA 1
ATOM 629 C C . PHE A 1 79 ? 12.624 -1.917 -24.401 1.00 85.06 79 PHE A C 1
ATOM 631 O O . PHE A 1 79 ? 13.703 -2.484 -24.236 1.00 85.06 79 PHE A O 1
ATOM 638 N N . HIS A 1 80 ? 11.509 -2.578 -24.733 1.00 83.81 80 HIS A N 1
ATOM 639 C CA . HIS A 1 80 ? 11.441 -4.033 -24.809 1.00 83.81 80 HIS A CA 1
ATOM 640 C C . HIS A 1 80 ? 11.943 -4.713 -23.519 1.00 83.81 80 HIS A C 1
ATOM 642 O O . HIS A 1 80 ? 12.595 -5.762 -23.537 1.00 83.81 80 HIS A O 1
ATOM 648 N N . ALA A 1 81 ? 11.646 -4.065 -22.394 1.00 88.94 81 ALA A N 1
ATOM 649 C CA . ALA A 1 81 ? 12.156 -4.398 -21.080 1.00 88.94 81 ALA A CA 1
ATOM 650 C C . ALA A 1 81 ? 11.250 -5.403 -20.363 1.00 88.94 81 ALA A C 1
ATOM 652 O O . ALA A 1 81 ? 10.034 -5.424 -20.553 1.00 88.94 81 ALA A O 1
ATOM 653 N N . THR A 1 82 ? 11.835 -6.189 -19.464 1.00 91.75 82 THR A N 1
ATOM 654 C CA . THR A 1 82 ? 11.065 -6.904 -18.445 1.00 91.75 82 THR A CA 1
ATOM 655 C C . THR A 1 82 ? 10.388 -5.875 -17.544 1.00 91.75 82 THR A C 1
ATOM 657 O O . THR A 1 82 ? 11.036 -4.927 -17.095 1.00 91.75 82 THR A O 1
ATOM 660 N N . PHE A 1 83 ? 9.099 -6.060 -17.268 1.00 94.50 83 PHE A N 1
ATOM 661 C CA . PHE A 1 83 ? 8.322 -5.166 -16.420 1.00 94.50 83 PHE A CA 1
ATOM 662 C C . PHE A 1 83 ? 7.911 -5.880 -15.135 1.00 94.50 83 PHE A C 1
ATOM 664 O O . PHE A 1 83 ? 7.162 -6.853 -15.180 1.00 94.50 83 PHE A O 1
ATOM 671 N N . THR A 1 84 ? 8.376 -5.375 -13.994 1.00 95.44 84 THR A N 1
ATOM 672 C CA . THR A 1 84 ? 8.023 -5.909 -12.674 1.00 95.44 84 THR A CA 1
ATOM 673 C C . THR A 1 84 ? 7.401 -4.820 -11.815 1.00 95.44 84 THR A C 1
ATOM 675 O O . THR A 1 84 ? 7.848 -3.672 -11.816 1.00 95.44 84 THR A O 1
ATOM 678 N N . ALA A 1 85 ? 6.379 -5.184 -11.050 1.00 95.56 85 ALA A N 1
ATOM 679 C CA . ALA A 1 85 ? 5.726 -4.329 -10.078 1.00 95.56 85 ALA A CA 1
ATOM 680 C C . ALA A 1 85 ? 5.902 -4.909 -8.672 1.00 95.56 85 ALA A C 1
ATOM 682 O O . ALA A 1 85 ? 5.519 -6.046 -8.416 1.00 95.56 85 ALA A O 1
ATOM 683 N N . VAL A 1 86 ? 6.479 -4.132 -7.756 1.00 93.62 86 VAL A N 1
ATOM 684 C CA . VAL A 1 86 ? 6.735 -4.567 -6.377 1.00 93.62 86 VAL A CA 1
ATOM 685 C C . VAL A 1 86 ? 5.902 -3.759 -5.398 1.00 93.62 86 VAL A C 1
ATOM 687 O O . VAL A 1 86 ? 5.887 -2.529 -5.458 1.00 93.62 86 VAL A O 1
ATOM 690 N N . TYR A 1 87 ? 5.247 -4.449 -4.471 1.00 91.38 87 TYR A N 1
ATOM 691 C CA . TYR A 1 87 ? 4.689 -3.859 -3.257 1.00 91.38 87 TYR A CA 1
ATOM 692 C C . TYR A 1 87 ? 5.484 -4.379 -2.055 1.00 91.38 87 TYR A C 1
ATOM 694 O O . TYR A 1 87 ? 5.753 -5.576 -1.974 1.00 91.38 87 TYR A O 1
ATOM 702 N N . VAL A 1 88 ? 5.876 -3.477 -1.154 1.00 87.62 88 VAL A N 1
ATOM 703 C CA . VAL A 1 88 ? 6.494 -3.836 0.128 1.00 87.62 88 VAL A CA 1
ATOM 704 C C . VAL A 1 88 ? 5.440 -3.638 1.206 1.00 87.62 88 VAL A C 1
ATOM 706 O O . VAL A 1 88 ? 4.939 -2.523 1.360 1.00 87.62 88 VAL A O 1
ATOM 709 N N . ASP A 1 89 ? 5.094 -4.714 1.901 1.00 83.75 89 ASP A N 1
ATOM 710 C CA . ASP A 1 89 ? 4.187 -4.684 3.036 1.00 83.75 89 ASP A CA 1
ATOM 711 C C . ASP A 1 89 ? 4.977 -4.398 4.318 1.00 83.75 89 ASP A C 1
ATOM 713 O O . ASP A 1 89 ? 5.921 -5.116 4.661 1.00 83.75 89 ASP A O 1
ATOM 717 N N . ASP A 1 90 ? 4.596 -3.314 4.987 1.00 79.25 90 ASP A N 1
ATOM 718 C CA . ASP A 1 90 ? 5.157 -2.862 6.257 1.00 79.25 90 ASP A CA 1
ATOM 719 C C . ASP A 1 90 ? 4.152 -3.230 7.355 1.00 79.25 90 ASP A C 1
ATOM 721 O O . ASP A 1 90 ? 3.076 -2.633 7.438 1.00 79.25 90 ASP A O 1
ATOM 725 N N . GLU A 1 91 ? 4.484 -4.219 8.194 1.00 68.19 91 GLU A N 1
ATOM 726 C CA . GLU A 1 91 ? 3.600 -4.690 9.273 1.00 68.19 91 GLU A CA 1
ATOM 727 C C . GLU A 1 91 ? 3.249 -3.581 10.281 1.00 68.19 91 GLU A C 1
ATOM 729 O O . GLU A 1 91 ? 2.252 -3.686 11.000 1.00 68.19 91 GLU A O 1
ATOM 734 N N . SER A 1 92 ? 4.047 -2.508 10.335 1.00 62.91 92 SER A N 1
ATOM 735 C CA . SER A 1 92 ? 3.809 -1.364 11.214 1.00 62.91 92 SER A CA 1
ATOM 736 C C . SER A 1 92 ? 2.816 -0.338 10.648 1.00 62.91 92 SER A C 1
ATOM 738 O O . SER A 1 92 ? 2.324 0.509 11.402 1.00 62.91 92 SER A O 1
ATOM 740 N N . ASP A 1 93 ? 2.488 -0.404 9.351 1.00 66.50 93 ASP A N 1
ATOM 741 C CA . ASP A 1 93 ? 1.565 0.521 8.684 1.00 66.50 93 ASP A CA 1
ATOM 742 C C . ASP A 1 93 ? 0.132 -0.056 8.707 1.00 66.50 93 ASP A C 1
ATOM 744 O O . ASP A 1 93 ? -0.278 -0.844 7.850 1.00 66.50 93 ASP A O 1
ATOM 748 N N . GLU A 1 94 ? -0.671 0.329 9.711 1.00 64.88 94 GLU A N 1
ATOM 749 C CA . GLU A 1 94 ? -2.106 -0.000 9.751 1.00 64.88 94 GLU A CA 1
ATOM 750 C C . GLU A 1 94 ? -2.822 0.642 8.545 1.00 64.88 94 GLU A C 1
ATOM 752 O O . GLU A 1 94 ? -3.159 1.827 8.544 1.00 64.88 94 GLU A O 1
ATOM 757 N N . MET A 1 95 ? -3.064 -0.147 7.494 1.00 69.81 95 MET A N 1
ATOM 758 C CA . MET A 1 95 ? -3.697 0.346 6.270 1.00 69.81 95 MET A CA 1
ATOM 759 C C . MET A 1 95 ? -5.230 0.244 6.305 1.00 69.81 95 MET A C 1
ATOM 761 O O . MET A 1 95 ? -5.779 -0.860 6.373 1.00 69.81 95 MET A O 1
ATOM 765 N N . ASP A 1 96 ? -5.902 1.395 6.155 1.00 74.50 96 ASP A N 1
ATOM 766 C CA . ASP A 1 96 ? -7.362 1.533 6.027 1.00 74.50 96 ASP A CA 1
ATOM 767 C C . ASP A 1 96 ? -7.957 0.627 4.928 1.00 74.50 96 ASP A C 1
ATOM 769 O O . ASP A 1 96 ? -7.352 0.446 3.866 1.00 74.50 96 ASP A O 1
ATOM 773 N N . ASP A 1 97 ? -9.205 0.172 5.098 1.00 75.25 97 ASP A N 1
ATOM 774 C CA . ASP A 1 97 ? -9.923 -0.645 4.098 1.00 75.25 97 ASP A CA 1
ATOM 775 C C . ASP A 1 97 ? -9.969 0.009 2.704 1.00 75.25 97 ASP A C 1
ATOM 777 O O . ASP A 1 97 ? -9.800 -0.656 1.680 1.00 75.25 97 ASP A O 1
ATOM 781 N N . VAL A 1 98 ? -10.149 1.334 2.654 1.00 77.25 98 VAL A N 1
ATOM 782 C CA . VAL A 1 98 ? -10.175 2.109 1.401 1.00 77.25 98 VAL A CA 1
ATOM 783 C C . VAL A 1 98 ? -8.817 2.058 0.697 1.00 77.25 98 VAL A C 1
ATOM 785 O O . VAL A 1 98 ? -8.750 1.849 -0.515 1.00 77.25 98 VAL A O 1
ATOM 788 N N . SER A 1 99 ? -7.733 2.210 1.457 1.00 78.88 99 SER A N 1
ATOM 789 C CA . SER A 1 99 ? -6.360 2.157 0.949 1.00 78.88 99 SER A CA 1
ATOM 790 C C . SER A 1 99 ? -6.005 0.746 0.468 1.00 78.88 99 SER A C 1
ATOM 792 O O . SER A 1 99 ? -5.458 0.595 -0.625 1.00 78.88 99 SER A O 1
ATOM 794 N N . ARG A 1 100 ? -6.420 -0.297 1.204 1.00 83.69 100 ARG A N 1
ATOM 795 C CA . ARG A 1 100 ? -6.288 -1.702 0.773 1.00 83.69 100 ARG A CA 1
ATOM 796 C C . ARG A 1 100 ? -7.012 -1.959 -0.546 1.00 83.69 100 ARG A C 1
ATOM 798 O O . ARG A 1 100 ? -6.470 -2.608 -1.439 1.00 83.69 100 ARG A O 1
ATOM 805 N N . GLN A 1 101 ? -8.231 -1.442 -0.697 1.00 84.38 101 GLN A N 1
ATOM 806 C CA . GLN A 1 101 ? -8.999 -1.610 -1.928 1.00 84.38 101 GLN A CA 1
ATOM 807 C C . GLN A 1 101 ? -8.355 -0.872 -3.110 1.00 84.38 101 GLN A C 1
ATOM 809 O O . GLN A 1 101 ? -8.279 -1.432 -4.203 1.00 84.38 101 GLN A O 1
ATOM 814 N N . GLN A 1 102 ? -7.828 0.336 -2.894 1.00 85.31 102 GLN A N 1
ATOM 815 C CA . GLN A 1 102 ? -7.094 1.072 -3.926 1.00 85.31 102 GLN A CA 1
ATOM 816 C C . GLN A 1 102 ? -5.796 0.360 -4.335 1.00 85.31 102 GLN A C 1
ATOM 818 O O . GLN A 1 102 ? -5.482 0.303 -5.523 1.00 85.31 102 GLN A O 1
ATOM 823 N N . LEU A 1 103 ? -5.063 -0.230 -3.385 1.00 89.50 103 LEU A N 1
ATOM 824 C CA . LEU A 1 103 ? -3.878 -1.034 -3.685 1.00 89.50 103 LEU A CA 1
ATOM 825 C C . LEU A 1 103 ? -4.229 -2.234 -4.575 1.00 89.50 103 LEU A C 1
ATOM 827 O O . LEU A 1 103 ? -3.557 -2.458 -5.577 1.00 89.50 103 LEU A O 1
ATOM 831 N N . LYS A 1 104 ? -5.319 -2.953 -4.274 1.00 91.38 104 LYS A N 1
ATOM 832 C CA . LYS A 1 104 ? -5.801 -4.068 -5.112 1.00 91.38 104 LYS A CA 1
ATOM 833 C C . LYS A 1 104 ? -6.126 -3.627 -6.542 1.00 91.38 104 LYS A C 1
ATOM 835 O O . LYS A 1 104 ? -5.828 -4.356 -7.483 1.00 91.38 104 LYS A O 1
ATOM 840 N N . VAL A 1 105 ? -6.714 -2.440 -6.718 1.00 93.12 105 VAL A N 1
ATOM 841 C CA . VAL A 1 105 ? -6.962 -1.857 -8.050 1.00 93.12 105 VAL A CA 1
ATOM 842 C C . VAL A 1 105 ? -5.644 -1.604 -8.788 1.00 93.12 105 VAL A C 1
ATOM 844 O O . VAL A 1 105 ? -5.525 -1.951 -9.959 1.00 93.12 105 VAL A O 1
ATOM 847 N N . ASN A 1 106 ? -4.642 -1.052 -8.102 1.00 93.44 106 ASN A N 1
ATOM 848 C CA . ASN A 1 106 ? -3.334 -0.771 -8.694 1.00 93.44 106 ASN A CA 1
ATOM 849 C C . ASN A 1 106 ? -2.557 -2.056 -9.041 1.00 93.44 106 ASN A C 1
ATOM 851 O O . ASN A 1 106 ? -1.932 -2.107 -10.096 1.00 93.44 106 ASN A O 1
ATOM 855 N N . ILE A 1 107 ? -2.630 -3.096 -8.203 1.00 94.19 107 ILE A N 1
ATOM 856 C CA . ILE A 1 107 ? -2.040 -4.416 -8.486 1.00 94.19 107 ILE A CA 1
ATOM 857 C C . ILE A 1 107 ? -2.652 -5.007 -9.757 1.00 94.19 107 ILE A C 1
ATOM 859 O O . ILE A 1 107 ? -1.920 -5.320 -10.691 1.00 94.19 107 ILE A O 1
ATOM 863 N N . ARG A 1 108 ? -3.987 -5.061 -9.840 1.00 96.00 108 ARG A N 1
ATOM 864 C CA . ARG A 1 108 ? -4.687 -5.569 -11.032 1.00 96.00 108 ARG A CA 1
ATOM 865 C C . ARG A 1 108 ? -4.323 -4.796 -12.290 1.00 96.00 108 ARG A C 1
ATOM 867 O O . ARG A 1 108 ? -4.085 -5.390 -13.330 1.00 96.00 108 ARG A O 1
ATOM 874 N N . LEU A 1 109 ? -4.236 -3.470 -12.194 1.00 95.38 109 LEU A N 1
ATOM 875 C CA . LEU A 1 109 ? -3.815 -2.640 -13.319 1.00 95.38 109 LEU A CA 1
ATOM 876 C C . LEU A 1 109 ? -2.393 -2.987 -13.787 1.00 95.38 109 LEU A C 1
ATOM 878 O O . LEU A 1 109 ? -2.118 -2.947 -14.984 1.00 95.38 109 LEU A O 1
ATOM 882 N N . ALA A 1 110 ? -1.480 -3.286 -12.863 1.00 95.56 110 ALA A N 1
ATOM 883 C CA . ALA A 1 110 ? -0.131 -3.704 -13.218 1.00 95.56 110 ALA A CA 1
ATOM 884 C C . ALA A 1 110 ? -0.145 -5.063 -13.939 1.00 95.56 110 ALA A C 1
ATOM 886 O O . ALA A 1 110 ? 0.491 -5.192 -14.983 1.00 95.56 110 ALA A O 1
ATOM 887 N N . GLU A 1 111 ? -0.923 -6.029 -13.447 1.00 95.06 111 GLU A N 1
ATOM 888 C CA . GLU A 1 111 ? -1.112 -7.341 -14.087 1.00 95.06 111 GLU A CA 1
ATOM 889 C C . GLU A 1 111 ? -1.710 -7.211 -15.497 1.00 95.06 111 GLU A C 1
ATOM 891 O O . GLU A 1 111 ? -1.192 -7.798 -16.445 1.00 95.06 111 GLU A O 1
ATOM 896 N N . GLU A 1 112 ? -2.746 -6.382 -15.667 1.00 96.38 112 GLU A N 1
ATOM 897 C CA . GLU A 1 112 ? -3.366 -6.083 -16.970 1.00 96.38 112 GLU A CA 1
ATOM 898 C C . GLU A 1 112 ? -2.374 -5.475 -17.973 1.00 96.38 112 GLU A C 1
ATOM 900 O O . GLU A 1 112 ? -2.525 -5.634 -19.184 1.00 96.38 112 GLU A O 1
ATOM 905 N N . LEU A 1 113 ? -1.351 -4.781 -17.473 1.00 95.62 113 LEU A N 1
ATOM 906 C CA . LEU A 1 113 ? -0.277 -4.184 -18.263 1.00 95.62 113 LEU A CA 1
ATOM 907 C C . LEU A 1 113 ? 0.954 -5.098 -18.375 1.00 95.62 113 LEU A C 1
ATOM 909 O O . LEU A 1 113 ? 2.037 -4.624 -18.713 1.00 95.62 113 LEU A O 1
ATOM 913 N N . ASN A 1 114 ? 0.780 -6.402 -18.134 1.00 93.31 114 ASN A N 1
ATOM 914 C CA . ASN A 1 114 ? 1.806 -7.443 -18.223 1.00 93.31 114 ASN A CA 1
ATOM 915 C C . ASN A 1 114 ? 2.992 -7.252 -17.263 1.00 93.31 114 ASN A C 1
ATOM 917 O O . ASN A 1 114 ? 4.100 -7.708 -17.552 1.00 93.31 114 ASN A O 1
ATOM 921 N N . ALA A 1 115 ? 2.782 -6.593 -16.121 1.00 95.44 115 ALA A N 1
ATOM 922 C CA . ALA A 1 115 ? 3.788 -6.549 -15.069 1.00 95.44 115 ALA A CA 1
ATOM 923 C C . ALA A 1 115 ? 3.831 -7.879 -14.307 1.00 95.44 115 ALA A C 1
ATOM 925 O O . ALA A 1 115 ? 2.795 -8.403 -13.895 1.00 95.44 115 ALA A O 1
ATOM 926 N N . GLN A 1 116 ? 5.031 -8.378 -14.019 1.00 94.88 116 GLN A N 1
ATOM 927 C CA . GLN A 1 116 ? 5.214 -9.411 -13.006 1.00 94.88 116 GLN A CA 1
ATOM 928 C C . GLN A 1 116 ? 5.052 -8.781 -11.619 1.00 94.88 116 GLN A C 1
ATOM 930 O O . GLN A 1 116 ? 5.851 -7.932 -11.228 1.00 94.88 116 GLN A O 1
ATOM 935 N N . VAL A 1 117 ? 4.029 -9.179 -10.866 1.00 93.94 117 VAL A N 1
ATOM 936 C CA . VAL A 1 117 ? 3.799 -8.649 -9.515 1.00 93.94 117 VAL A CA 1
ATOM 937 C C . VAL A 1 117 ? 4.600 -9.447 -8.488 1.00 93.94 117 VAL A C 1
ATOM 939 O O . VAL A 1 117 ? 4.617 -10.674 -8.521 1.00 93.94 117 VAL A O 1
ATOM 942 N N . SER A 1 118 ? 5.285 -8.757 -7.578 1.00 92.75 118 SER A N 1
ATOM 943 C CA . SER A 1 118 ? 6.024 -9.356 -6.462 1.00 92.75 118 SER A CA 1
ATOM 944 C C . SER A 1 118 ? 5.703 -8.645 -5.150 1.00 92.75 118 SER A C 1
ATOM 946 O O . SER A 1 118 ? 5.668 -7.415 -5.080 1.00 92.75 118 SER A O 1
ATOM 948 N N . LEU A 1 119 ? 5.457 -9.438 -4.111 1.00 91.00 119 LEU A N 1
ATOM 949 C CA . LEU A 1 119 ? 5.148 -8.973 -2.764 1.00 91.00 119 LEU A CA 1
ATOM 950 C C . LEU A 1 119 ? 6.367 -9.200 -1.872 1.00 91.00 119 LEU A C 1
ATOM 952 O O . LEU A 1 119 ? 6.853 -10.325 -1.774 1.00 91.00 119 LEU A O 1
ATOM 956 N N . LEU A 1 120 ? 6.863 -8.135 -1.252 1.00 89.12 120 LEU A N 1
ATOM 957 C CA . LEU A 1 120 ? 7.971 -8.175 -0.299 1.00 89.12 120 LEU A CA 1
ATOM 958 C C . LEU A 1 120 ? 7.466 -7.775 1.083 1.00 89.12 120 LEU A C 1
ATOM 960 O O . LEU A 1 120 ? 6.504 -7.021 1.189 1.00 89.12 120 LEU A O 1
ATOM 964 N N . TYR A 1 121 ? 8.143 -8.241 2.124 1.00 86.38 121 TYR A N 1
ATOM 965 C CA . TYR A 1 121 ? 7.809 -7.940 3.513 1.00 86.38 121 TYR A CA 1
ATOM 966 C C . TYR A 1 121 ? 9.028 -7.336 4.202 1.00 86.38 121 TYR A C 1
ATOM 968 O O . TYR A 1 121 ? 10.130 -7.874 4.075 1.00 86.38 121 TYR A O 1
ATOM 976 N N . GLY A 1 122 ? 8.844 -6.234 4.929 1.00 79.69 122 GLY A N 1
ATOM 977 C CA . GLY A 1 122 ? 9.905 -5.673 5.762 1.00 79.69 122 GLY A CA 1
ATOM 978 C C . GLY A 1 122 ? 9.668 -4.236 6.213 1.00 79.69 122 GLY A C 1
ATOM 979 O O . GLY A 1 122 ? 8.941 -3.476 5.580 1.00 79.69 122 GLY A O 1
ATOM 980 N N . ASP A 1 123 ? 10.358 -3.866 7.291 1.00 76.56 123 ASP A N 1
ATOM 981 C CA . ASP A 1 123 ? 10.188 -2.576 7.975 1.00 76.56 123 ASP A CA 1
ATOM 982 C C . ASP A 1 123 ? 10.854 -1.397 7.234 1.00 76.56 123 ASP A C 1
ATOM 984 O O . ASP A 1 123 ? 10.489 -0.236 7.427 1.00 76.56 123 ASP A O 1
ATOM 988 N N . ASP A 1 124 ? 11.854 -1.676 6.386 1.00 81.38 124 ASP A N 1
ATOM 989 C CA . ASP A 1 124 ? 12.540 -0.673 5.563 1.00 81.38 124 ASP A CA 1
ATOM 990 C C . ASP A 1 124 ? 12.269 -0.911 4.072 1.00 81.38 124 ASP A C 1
ATOM 992 O O . ASP A 1 124 ? 12.882 -1.755 3.410 1.00 81.38 124 ASP A O 1
ATOM 996 N N . ILE A 1 125 ? 11.345 -0.110 3.540 1.00 83.25 125 ILE A N 1
ATOM 997 C CA . ILE A 1 125 ? 10.920 -0.146 2.138 1.00 83.25 125 ILE A CA 1
ATOM 998 C C . ILE A 1 125 ? 12.099 0.092 1.183 1.00 83.25 125 ILE A C 1
ATOM 1000 O O . ILE A 1 125 ? 12.196 -0.574 0.152 1.00 83.25 125 ILE A O 1
ATOM 1004 N N . ALA A 1 126 ? 12.991 1.040 1.492 1.00 83.19 126 ALA A N 1
ATOM 1005 C CA . ALA A 1 126 ? 14.102 1.382 0.607 1.00 83.19 126 ALA A CA 1
ATOM 1006 C C . ALA A 1 126 ? 15.136 0.253 0.567 1.00 83.19 126 ALA A C 1
ATOM 1008 O O . ALA A 1 126 ? 15.629 -0.090 -0.509 1.00 83.19 126 ALA A O 1
ATOM 1009 N N . LEU A 1 127 ? 15.420 -0.363 1.717 1.00 85.00 127 LEU A N 1
ATOM 1010 C CA . LEU A 1 127 ? 16.310 -1.516 1.793 1.00 85.00 127 LEU A CA 1
ATOM 1011 C C . LEU A 1 127 ? 15.758 -2.693 0.977 1.00 85.00 127 LEU A C 1
ATOM 1013 O O . LEU A 1 127 ? 16.440 -3.159 0.064 1.00 85.00 127 LEU A O 1
ATOM 1017 N N . GLN A 1 128 ? 14.508 -3.099 1.224 1.00 88.06 128 GLN A N 1
ATOM 1018 C CA . GLN A 1 128 ? 13.871 -4.234 0.541 1.00 88.06 128 GLN A CA 1
ATOM 1019 C C . GLN A 1 128 ? 13.814 -4.047 -0.979 1.00 88.06 128 GLN A C 1
ATOM 1021 O O . GLN A 1 128 ? 14.176 -4.940 -1.747 1.00 88.06 128 GLN A O 1
ATOM 1026 N N . LEU A 1 129 ? 13.427 -2.851 -1.435 1.00 88.06 129 LEU A N 1
ATOM 1027 C CA . LEU A 1 129 ? 13.433 -2.528 -2.861 1.00 88.06 129 LEU A CA 1
ATOM 1028 C C . LEU A 1 129 ? 14.843 -2.595 -3.453 1.00 88.06 129 LEU A C 1
ATOM 1030 O O . LEU A 1 129 ? 15.008 -3.062 -4.579 1.00 88.06 129 LEU A O 1
ATOM 1034 N N . SER A 1 130 ? 15.862 -2.142 -2.717 1.00 86.75 130 SER A N 1
ATOM 1035 C CA . SER A 1 130 ? 17.246 -2.146 -3.201 1.00 86.75 130 SER A CA 1
ATOM 1036 C C . SER A 1 130 ? 17.814 -3.563 -3.320 1.00 86.75 130 SER A C 1
ATOM 1038 O O . SER A 1 130 ? 18.506 -3.866 -4.293 1.00 86.75 130 SER A O 1
ATOM 1040 N N . GLU A 1 131 ? 17.496 -4.446 -2.372 1.00 88.12 131 GLU A N 1
ATOM 1041 C CA . GLU A 1 131 ? 17.909 -5.850 -2.388 1.00 88.12 131 GLU A CA 1
ATOM 1042 C C . GLU A 1 131 ? 17.231 -6.599 -3.528 1.00 88.12 131 GLU A C 1
ATOM 1044 O O . GLU A 1 131 ? 17.906 -7.245 -4.335 1.00 88.12 131 GLU A O 1
ATOM 1049 N N . TYR A 1 132 ? 15.915 -6.427 -3.667 1.00 89.56 132 TYR A N 1
ATOM 1050 C CA . TYR A 1 132 ? 15.165 -7.007 -4.773 1.00 89.56 132 TYR A CA 1
ATOM 1051 C C . TYR A 1 132 ? 15.702 -6.547 -6.129 1.00 89.56 132 TYR A C 1
ATOM 1053 O O . TYR A 1 132 ? 15.894 -7.359 -7.039 1.00 89.56 132 TYR A O 1
ATOM 1061 N N . ALA A 1 133 ? 15.978 -5.248 -6.264 1.00 87.38 133 ALA A N 1
ATOM 1062 C CA . ALA A 1 133 ? 16.487 -4.670 -7.497 1.00 87.38 133 ALA A CA 1
ATOM 1063 C C . ALA A 1 133 ? 17.864 -5.236 -7.881 1.00 87.38 133 ALA A C 1
ATOM 1065 O O . ALA A 1 133 ? 18.094 -5.528 -9.055 1.00 87.38 133 ALA A O 1
ATOM 1066 N N . LYS A 1 134 ? 18.749 -5.467 -6.901 1.00 85.06 134 LYS A N 1
ATOM 1067 C CA . LYS A 1 134 ? 20.056 -6.110 -7.117 1.00 85.06 134 LYS A CA 1
ATOM 1068 C C . LYS A 1 134 ? 19.916 -7.571 -7.538 1.00 85.06 134 LYS A C 1
ATOM 1070 O O . LYS A 1 134 ? 20.532 -7.973 -8.517 1.00 85.06 134 LYS A O 1
ATOM 1075 N N . ILE A 1 135 ? 19.103 -8.355 -6.827 1.00 86.19 135 ILE A N 1
ATOM 1076 C CA . ILE A 1 135 ? 18.909 -9.789 -7.112 1.00 86.19 135 ILE A CA 1
ATOM 1077 C C . ILE A 1 135 ? 18.281 -9.988 -8.494 1.00 86.19 135 ILE A C 1
ATOM 1079 O O . ILE A 1 135 ? 18.655 -10.899 -9.232 1.00 86.19 135 ILE A O 1
ATOM 1083 N N . SER A 1 136 ? 17.350 -9.109 -8.860 1.00 84.50 136 SER A N 1
ATOM 1084 C CA . SER A 1 136 ? 16.597 -9.206 -10.109 1.00 84.50 136 SER A CA 1
ATOM 1085 C C . SER A 1 136 ? 17.261 -8.484 -11.288 1.00 84.50 136 SER A C 1
ATOM 1087 O O . SER A 1 136 ? 16.646 -8.385 -12.351 1.00 84.50 136 SER A O 1
ATOM 1089 N N . ASN A 1 137 ? 18.489 -7.970 -11.123 1.00 84.19 137 ASN A N 1
ATOM 1090 C CA . ASN A 1 137 ? 19.215 -7.176 -12.124 1.00 84.19 137 ASN A CA 1
ATOM 1091 C C . ASN A 1 137 ? 18.358 -6.055 -12.743 1.00 84.19 137 ASN A C 1
ATOM 1093 O O . ASN A 1 137 ? 18.317 -5.876 -13.961 1.00 84.19 137 ASN A O 1
ATOM 1097 N N . VAL A 1 138 ? 17.639 -5.315 -11.898 1.00 87.62 138 VAL A N 1
ATOM 1098 C CA . VAL A 1 138 ? 16.828 -4.167 -12.315 1.00 87.62 138 VAL A CA 1
ATOM 1099 C C . VAL A 1 138 ? 17.748 -3.054 -12.805 1.00 87.62 138 VAL A C 1
ATOM 1101 O O . VAL A 1 138 ? 18.649 -2.621 -12.089 1.00 87.62 138 VAL A O 1
ATOM 1104 N N . SER A 1 139 ? 17.504 -2.566 -14.021 1.00 83.00 139 SER A N 1
ATOM 1105 C CA . SER A 1 139 ? 18.265 -1.462 -14.611 1.00 83.00 139 SER A CA 1
ATOM 1106 C C . SER A 1 139 ? 17.655 -0.098 -14.293 1.00 83.00 139 SER A C 1
ATOM 1108 O O . SER A 1 139 ? 18.379 0.895 -14.238 1.00 83.00 139 SER A O 1
ATOM 1110 N N . LYS A 1 140 ? 16.330 -0.033 -14.094 1.00 88.06 140 LYS A N 1
ATOM 1111 C CA . LYS A 1 140 ? 15.597 1.218 -13.844 1.00 88.06 140 LYS A CA 1
ATOM 1112 C C . LYS A 1 140 ? 14.508 1.011 -12.801 1.00 88.06 140 LYS A C 1
ATOM 1114 O O . LYS A 1 140 ? 13.690 0.104 -12.934 1.00 88.06 140 LYS A O 1
ATOM 1119 N N . ILE A 1 141 ? 14.451 1.884 -11.801 1.00 88.88 141 ILE A N 1
ATOM 1120 C CA . ILE A 1 141 ? 13.377 1.908 -10.803 1.00 88.88 141 ILE A CA 1
ATOM 1121 C C . ILE A 1 141 ? 12.549 3.167 -11.018 1.00 88.88 141 ILE A C 1
ATOM 1123 O O . ILE A 1 141 ? 13.072 4.280 -11.048 1.00 88.88 141 ILE A O 1
ATOM 1127 N N . VAL A 1 142 ? 11.238 2.999 -11.143 1.00 87.25 142 VAL A N 1
ATOM 1128 C CA . VAL A 1 142 ? 10.300 4.101 -11.326 1.00 87.25 142 VAL A CA 1
ATOM 1129 C C . VAL A 1 142 ? 9.436 4.262 -10.085 1.00 87.25 142 VAL A C 1
ATOM 1131 O O . VAL A 1 142 ? 8.722 3.350 -9.663 1.00 87.25 142 VAL A O 1
ATOM 1134 N N . ILE A 1 143 ? 9.486 5.462 -9.513 1.00 83.94 143 ILE A N 1
ATOM 1135 C CA . ILE A 1 143 ? 8.801 5.813 -8.272 1.00 83.94 143 ILE A CA 1
ATOM 1136 C C . ILE A 1 143 ? 7.880 7.007 -8.542 1.00 83.94 143 ILE A C 1
ATOM 1138 O O . ILE A 1 143 ? 8.251 8.002 -9.170 1.00 83.94 143 ILE A O 1
ATOM 1142 N N . GLY A 1 144 ? 6.638 6.924 -8.066 1.00 75.38 144 GLY A N 1
ATOM 1143 C CA . GLY A 1 144 ? 5.748 8.084 -8.029 1.00 75.38 144 GLY A CA 1
ATOM 1144 C C . GLY A 1 144 ? 6.188 9.066 -6.948 1.00 75.38 144 GLY A C 1
ATOM 1145 O O . GLY A 1 144 ? 6.591 8.654 -5.863 1.00 75.38 144 GLY A O 1
ATOM 1146 N N . ARG A 1 145 ? 6.083 10.377 -7.192 1.00 68.00 145 ARG A N 1
ATOM 1147 C CA . ARG A 1 145 ? 6.392 11.368 -6.150 1.00 68.00 145 ARG A CA 1
ATOM 1148 C C . ARG A 1 145 ? 5.418 11.224 -4.972 1.00 68.00 145 ARG A C 1
ATOM 1150 O O . ARG A 1 145 ? 4.287 11.695 -5.039 1.00 68.00 145 ARG A O 1
ATOM 1157 N N . SER A 1 146 ? 5.869 10.607 -3.882 1.00 62.81 146 SER A N 1
ATOM 1158 C CA . SER A 1 146 ? 5.110 10.540 -2.633 1.00 62.81 146 SER A CA 1
ATOM 1159 C C . SER A 1 146 ? 5.141 11.903 -1.935 1.00 62.81 146 SER A C 1
ATOM 1161 O O . SER A 1 146 ? 6.212 12.423 -1.624 1.00 62.81 146 SER A O 1
ATOM 1163 N N . ILE A 1 147 ? 3.968 12.496 -1.683 1.00 51.69 147 ILE A N 1
ATOM 1164 C CA . ILE A 1 147 ? 3.812 13.692 -0.836 1.00 51.69 147 ILE A CA 1
ATOM 1165 C C . ILE A 1 147 ? 3.439 13.256 0.586 1.00 51.69 147 ILE A C 1
ATOM 1167 O O . ILE A 1 147 ? 2.519 13.796 1.204 1.00 51.69 147 ILE A O 1
ATOM 1171 N N . ARG A 1 148 ? 4.146 12.266 1.150 1.00 50.66 148 ARG A N 1
ATOM 1172 C CA . ARG A 1 148 ? 4.143 12.134 2.612 1.00 50.66 148 ARG A CA 1
ATOM 1173 C C . ARG A 1 148 ? 4.748 13.428 3.164 1.00 50.66 148 ARG A C 1
ATOM 1175 O O . ARG A 1 148 ? 5.826 13.849 2.738 1.00 50.66 148 ARG A O 1
ATOM 1182 N N . LYS A 1 149 ? 4.015 14.116 4.053 1.00 40.62 149 LYS A N 1
ATOM 1183 C CA . LYS A 1 149 ? 4.517 15.310 4.751 1.00 40.62 149 LYS A CA 1
ATOM 1184 C C . LYS A 1 149 ? 5.877 14.944 5.332 1.00 40.62 149 LYS A C 1
ATOM 1186 O O . LYS A 1 149 ? 5.946 14.023 6.141 1.00 40.62 149 LYS A O 1
ATOM 1191 N N . ARG A 1 150 ? 6.932 15.658 4.919 1.00 42.78 150 ARG A N 1
ATOM 1192 C CA . ARG A 1 150 ? 8.236 15.609 5.586 1.00 42.78 150 ARG A CA 1
ATOM 1193 C C . ARG A 1 150 ? 7.970 15.821 7.070 1.00 42.78 150 ARG A C 1
ATOM 1195 O O . ARG A 1 150 ? 7.608 16.924 7.476 1.00 42.78 150 ARG A O 1
ATOM 1202 N N . SER A 1 151 ? 8.070 14.763 7.864 1.00 41.56 151 SER A N 1
ATOM 1203 C CA . SER A 1 151 ? 8.179 14.952 9.297 1.00 41.56 151 SER A CA 1
ATOM 1204 C C . SER A 1 151 ? 9.529 15.614 9.494 1.00 41.56 151 SER A C 1
ATOM 1206 O O . SER A 1 151 ? 10.544 15.078 9.055 1.00 41.56 151 SER A O 1
ATOM 1208 N N . LEU A 1 152 ? 9.544 16.784 10.127 1.00 43.09 152 LEU A N 1
ATOM 1209 C CA . LEU A 1 152 ? 10.774 17.519 10.441 1.00 43.09 152 LEU A CA 1
ATOM 1210 C C . LEU A 1 152 ? 11.755 16.689 11.299 1.00 43.09 152 LEU A C 1
ATOM 1212 O O . LEU A 1 152 ? 12.895 17.097 11.475 1.00 43.09 152 LEU A O 1
ATOM 1216 N N . PHE A 1 153 ? 11.321 15.518 11.783 1.00 45.44 153 PHE A N 1
ATOM 1217 C CA . PHE A 1 153 ? 12.085 14.578 12.598 1.00 45.44 153 PHE A CA 1
ATOM 1218 C C . PHE A 1 153 ? 12.275 13.184 11.968 1.00 45.44 153 PHE A C 1
ATOM 1220 O O . PHE A 1 153 ? 12.926 12.346 12.584 1.00 45.44 153 PHE A O 1
ATOM 1227 N N . LYS A 1 154 ? 11.716 12.889 10.781 1.00 47.19 154 LYS A N 1
ATOM 1228 C CA . LYS A 1 154 ? 11.747 11.530 10.198 1.00 47.19 154 LYS A CA 1
ATOM 1229 C C . LYS A 1 154 ? 12.514 11.518 8.874 1.00 47.19 154 LYS A C 1
ATOM 1231 O O . LYS A 1 154 ? 11.904 11.644 7.820 1.00 47.19 154 LYS A O 1
ATOM 1236 N N . GLY A 1 155 ? 13.833 11.354 8.995 1.00 54.62 155 GLY A N 1
ATOM 1237 C CA . GLY A 1 155 ? 14.715 10.709 8.014 1.00 54.62 155 GLY A CA 1
ATOM 1238 C C . GLY A 1 155 ? 14.826 11.304 6.606 1.00 54.62 155 GLY A C 1
ATOM 1239 O O . GLY A 1 155 ? 14.129 12.238 6.212 1.00 54.62 155 GLY A O 1
ATOM 1240 N N . GLN A 1 156 ? 15.767 10.738 5.852 1.00 55.47 156 GLN A N 1
ATOM 1241 C CA . GLN A 1 156 ? 15.949 10.968 4.420 1.00 55.47 156 GLN A CA 1
ATOM 1242 C C . GLN A 1 156 ? 14.743 10.427 3.624 1.00 55.47 156 GLN A C 1
ATOM 1244 O O . GLN A 1 156 ? 13.995 9.582 4.119 1.00 55.47 156 GLN A O 1
ATOM 1249 N N . SER A 1 157 ? 14.503 10.923 2.405 1.00 69.06 157 SER A N 1
ATOM 1250 C CA . SER A 1 157 ? 13.413 10.390 1.576 1.00 69.06 157 SER A CA 1
ATOM 1251 C C . SER A 1 157 ? 13.752 8.991 1.045 1.00 69.06 157 SER A C 1
ATOM 1253 O O . SER A 1 157 ? 14.924 8.662 0.906 1.00 69.06 157 SER A O 1
ATOM 1255 N N . ILE A 1 158 ? 12.743 8.185 0.680 1.00 71.69 158 ILE A N 1
ATOM 1256 C CA . ILE A 1 158 ? 12.955 6.862 0.049 1.00 71.69 158 ILE A CA 1
ATOM 1257 C C . ILE A 1 158 ? 13.900 6.982 -1.158 1.00 71.69 158 ILE A C 1
ATOM 1259 O O . ILE A 1 158 ? 14.731 6.116 -1.379 1.00 71.69 158 ILE A O 1
ATOM 1263 N N . ILE A 1 159 ? 13.814 8.085 -1.910 1.00 73.81 159 ILE A N 1
ATOM 1264 C CA . ILE A 1 159 ? 14.685 8.359 -3.062 1.00 73.81 159 ILE A CA 1
ATOM 1265 C C . ILE A 1 159 ? 16.145 8.521 -2.620 1.00 73.81 159 ILE A C 1
ATOM 1267 O O . ILE A 1 159 ? 17.032 7.955 -3.250 1.00 73.81 159 ILE A O 1
ATOM 1271 N N . ASP A 1 160 ? 16.384 9.266 -1.539 1.00 74.19 160 ASP A N 1
ATOM 1272 C CA . ASP A 1 160 ? 17.729 9.491 -1.000 1.00 74.19 160 ASP A CA 1
ATOM 1273 C C . ASP A 1 160 ? 18.325 8.174 -0.470 1.00 74.19 160 ASP A C 1
ATOM 1275 O O . ASP A 1 160 ? 19.449 7.825 -0.822 1.00 74.19 160 ASP A O 1
ATOM 1279 N N . GLN A 1 161 ? 17.535 7.391 0.277 1.00 74.94 161 GLN A N 1
ATOM 1280 C CA . GLN A 1 161 ? 17.938 6.075 0.789 1.00 74.94 161 GLN A CA 1
ATOM 1281 C C . GLN A 1 161 ? 18.227 5.081 -0.346 1.00 74.94 161 GLN A C 1
ATOM 1283 O O . GLN A 1 161 ? 19.238 4.385 -0.332 1.00 74.94 161 GLN A O 1
ATOM 1288 N N . MET A 1 162 ? 17.375 5.033 -1.376 1.00 73.44 162 MET A N 1
ATOM 1289 C CA . MET A 1 162 ? 17.605 4.178 -2.545 1.00 73.44 162 MET A CA 1
ATOM 1290 C C . MET A 1 162 ? 18.853 4.600 -3.326 1.00 73.44 162 MET A C 1
ATOM 1292 O O . MET A 1 162 ? 19.589 3.736 -3.797 1.00 73.44 162 MET A O 1
ATOM 1296 N N . SER A 1 163 ? 19.122 5.905 -3.434 1.00 74.25 163 SER A N 1
ATOM 1297 C CA . SER A 1 163 ? 20.339 6.414 -4.074 1.00 74.25 163 SER A CA 1
ATOM 1298 C C . SER A 1 163 ? 21.610 6.018 -3.315 1.00 74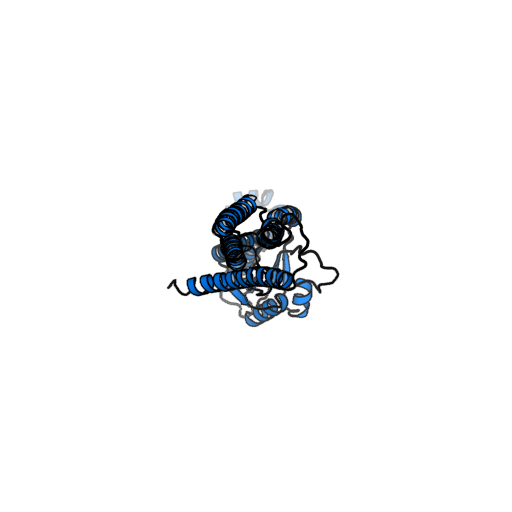.25 163 SER A C 1
ATOM 1300 O O . SER A 1 163 ? 22.662 5.890 -3.940 1.00 74.25 163 SER A O 1
ATOM 1302 N N . GLU A 1 164 ? 21.529 5.822 -1.997 1.00 78.25 164 GLU A N 1
ATOM 1303 C CA . GLU A 1 164 ? 22.630 5.316 -1.172 1.00 78.25 164 GLU A CA 1
ATOM 1304 C C . GLU A 1 164 ? 22.790 3.794 -1.314 1.00 78.25 164 GLU A C 1
ATOM 1306 O O . GLU A 1 164 ? 23.893 3.299 -1.554 1.00 78.25 164 GLU A O 1
ATOM 1311 N N . PHE A 1 165 ? 21.691 3.038 -1.231 1.00 74.44 165 PHE A N 1
ATOM 1312 C CA . PHE A 1 165 ? 21.735 1.574 -1.277 1.00 74.44 165 PHE A CA 1
ATOM 1313 C C . PHE A 1 165 ? 21.996 0.998 -2.675 1.00 74.44 165 PHE A C 1
ATOM 1315 O O . PHE A 1 165 ? 22.529 -0.114 -2.784 1.00 74.44 165 PHE A O 1
ATOM 1322 N N . ALA A 1 166 ? 21.631 1.712 -3.743 1.00 70.38 166 ALA A N 1
ATOM 1323 C CA . ALA A 1 166 ? 21.710 1.237 -5.123 1.00 70.38 166 ALA A CA 1
ATOM 1324 C C . ALA A 1 166 ? 22.212 2.319 -6.109 1.00 70.38 166 ALA A C 1
ATOM 1326 O O . ALA A 1 166 ? 21.480 2.723 -7.012 1.00 70.38 166 ALA A O 1
ATOM 1327 N N . PRO A 1 167 ? 23.487 2.748 -6.015 1.00 65.88 167 PRO A N 1
ATOM 1328 C CA . PRO A 1 167 ? 24.023 3.852 -6.823 1.00 65.88 167 PRO A CA 1
ATOM 1329 C C . PRO A 1 167 ? 24.151 3.545 -8.326 1.00 65.88 167 PRO A C 1
ATOM 1331 O O . PRO A 1 167 ? 24.339 4.460 -9.120 1.00 65.88 167 PRO A O 1
ATOM 1334 N N . MET A 1 168 ? 24.082 2.270 -8.728 1.00 65.12 168 MET A N 1
ATOM 1335 C CA . MET A 1 168 ? 24.158 1.847 -10.135 1.00 65.12 168 MET A CA 1
ATOM 1336 C C . MET A 1 168 ? 22.789 1.741 -10.828 1.00 65.12 168 MET A C 1
ATOM 1338 O O . MET A 1 168 ? 22.746 1.383 -12.002 1.00 65.12 168 MET A O 1
ATOM 1342 N N . ILE A 1 169 ? 21.682 2.006 -10.125 1.00 76.81 169 ILE A N 1
ATOM 1343 C CA . ILE A 1 169 ? 20.326 1.853 -10.666 1.00 76.81 169 ILE A CA 1
ATOM 1344 C C . ILE A 1 169 ? 19.731 3.227 -10.971 1.00 76.81 169 ILE A C 1
ATOM 1346 O O . ILE A 1 169 ? 19.707 4.105 -10.109 1.00 76.81 169 ILE A O 1
ATOM 1350 N N . ASP A 1 170 ? 19.204 3.409 -12.183 1.00 79.06 170 ASP A N 1
ATOM 1351 C CA . ASP A 1 170 ? 18.578 4.675 -12.563 1.00 79.06 170 ASP A CA 1
ATOM 1352 C C . ASP A 1 170 ? 17.225 4.841 -11.852 1.00 79.06 170 ASP A C 1
ATOM 1354 O O . ASP A 1 170 ? 16.307 4.036 -12.043 1.00 79.06 170 ASP A O 1
ATOM 1358 N N . ILE A 1 171 ? 17.063 5.916 -11.076 1.00 82.94 171 ILE A N 1
ATOM 1359 C CA . ILE A 1 171 ? 15.800 6.243 -10.397 1.00 82.94 171 ILE A CA 1
ATOM 1360 C C . ILE A 1 171 ? 15.026 7.290 -11.210 1.00 82.94 171 ILE A C 1
ATOM 1362 O O . ILE A 1 171 ? 15.449 8.438 -11.346 1.00 82.94 171 ILE A O 1
ATOM 1366 N N . TYR A 1 172 ? 13.843 6.919 -11.701 1.00 82.31 172 TYR A N 1
ATOM 1367 C CA . TYR A 1 172 ? 12.933 7.806 -12.428 1.00 82.31 172 TYR A CA 1
ATOM 1368 C C . TYR A 1 172 ? 11.761 8.229 -11.546 1.00 82.31 172 TYR A C 1
ATOM 1370 O O . TYR A 1 172 ? 10.974 7.405 -11.081 1.00 82.31 172 TYR A O 1
ATOM 1378 N N . VAL A 1 173 ? 11.593 9.540 -11.367 1.00 83.25 173 VAL A N 1
ATOM 1379 C CA . VAL A 1 173 ? 10.481 10.098 -10.590 1.00 83.25 173 VAL A CA 1
ATOM 1380 C C . VAL A 1 173 ? 9.420 10.657 -11.527 1.00 83.25 173 VAL A C 1
ATOM 1382 O O . VAL A 1 173 ? 9.651 11.649 -12.219 1.00 83.25 173 VAL A O 1
ATOM 1385 N N . ILE A 1 174 ? 8.229 10.054 -11.528 1.00 81.75 174 ILE A N 1
ATOM 1386 C CA . ILE A 1 174 ? 7.112 10.550 -12.340 1.00 81.75 174 ILE A CA 1
ATOM 1387 C C . ILE A 1 174 ? 6.406 11.688 -11.589 1.00 81.75 174 ILE A C 1
ATOM 1389 O O . ILE A 1 174 ? 5.876 11.468 -10.493 1.00 81.75 174 ILE A O 1
ATOM 1393 N N . PRO A 1 175 ? 6.365 12.912 -12.158 1.00 69.06 175 PRO A N 1
ATOM 1394 C CA . PRO A 1 175 ? 5.724 14.042 -11.514 1.00 69.06 175 PRO A CA 1
ATOM 1395 C C . PRO A 1 175 ? 4.204 13.886 -11.510 1.00 69.06 175 PRO A C 1
ATOM 1397 O O . PRO A 1 175 ? 3.543 13.600 -12.521 1.00 69.06 175 PRO A O 1
ATOM 1400 N N . ASP A 1 176 ? 3.647 14.161 -10.341 1.00 66.75 176 ASP A N 1
ATOM 1401 C CA . ASP A 1 176 ? 2.225 14.108 -10.082 1.00 66.75 176 ASP A CA 1
ATOM 1402 C C . ASP A 1 176 ? 1.690 15.516 -9.805 1.00 66.75 176 ASP A C 1
ATOM 1404 O O . ASP A 1 176 ? 1.801 16.039 -8.698 1.00 66.75 176 ASP A O 1
ATOM 1408 N N . GLN A 1 177 ? 1.124 16.145 -10.837 1.00 57.62 177 GLN A N 1
ATOM 1409 C CA . GLN A 1 177 ? 0.492 17.465 -10.733 1.00 57.62 177 GLN A CA 1
ATOM 1410 C C . GLN A 1 177 ? -0.885 17.407 -10.039 1.00 57.62 177 GLN A C 1
ATOM 1412 O O . GLN A 1 177 ? -1.386 18.440 -9.605 1.00 57.62 177 GLN A O 1
ATOM 1417 N N . ALA A 1 178 ? -1.490 16.217 -9.906 1.00 53.75 178 ALA A N 1
ATOM 1418 C CA . ALA A 1 178 ? -2.811 16.022 -9.302 1.00 53.75 178 ALA A CA 1
ATOM 1419 C C . ALA A 1 178 ? -2.748 15.609 -7.817 1.00 53.75 178 ALA A C 1
ATOM 1421 O O . ALA A 1 178 ? -3.756 15.695 -7.109 1.00 53.75 178 ALA A O 1
ATOM 1422 N N . SER A 1 179 ? -1.569 15.213 -7.333 1.00 53.81 179 SER A N 1
ATOM 1423 C CA . SER A 1 179 ? -1.260 14.874 -5.934 1.00 53.81 179 SER A CA 1
ATOM 1424 C C . SER A 1 179 ? -1.872 15.837 -4.903 1.00 53.81 179 SER A C 1
ATOM 1426 O O . SER A 1 179 ? -2.513 15.395 -3.949 1.00 53.81 179 SER A O 1
ATOM 1428 N N . SER A 1 180 ? -1.758 17.154 -5.119 1.00 50.91 180 SER A N 1
ATOM 1429 C CA . SER A 1 180 ? -2.301 18.191 -4.224 1.00 50.91 180 SER A CA 1
ATOM 1430 C C . SER A 1 180 ? -3.832 18.182 -4.125 1.00 50.91 180 SER A C 1
ATOM 1432 O O . SER A 1 180 ? -4.384 18.568 -3.094 1.00 50.91 180 SER A O 1
ATOM 1434 N N . TYR A 1 181 ? -4.534 17.740 -5.174 1.00 49.62 181 TYR A N 1
ATOM 1435 C CA . TYR A 1 181 ? -5.998 17.676 -5.203 1.00 49.62 181 TYR A CA 1
ATOM 1436 C C . TYR A 1 181 ? -6.519 16.383 -4.561 1.00 49.62 181 TYR A C 1
ATOM 1438 O O . TYR A 1 181 ? -7.445 16.424 -3.748 1.00 49.62 181 TYR A O 1
ATOM 1446 N N . TYR A 1 182 ? -5.881 15.242 -4.849 1.00 49.50 182 TYR A N 1
ATOM 1447 C CA . TYR A 1 182 ? -6.273 13.947 -4.282 1.00 49.50 182 TYR A CA 1
ATOM 1448 C C . TYR A 1 182 ? -5.958 13.833 -2.783 1.00 49.50 182 TYR A C 1
ATOM 1450 O O . TYR A 1 182 ? -6.803 13.353 -2.030 1.00 49.50 182 TYR A O 1
ATOM 1458 N N . HIS A 1 183 ? -4.813 14.341 -2.308 1.00 50.31 183 HIS A N 1
ATOM 1459 C CA . HIS A 1 183 ? -4.472 14.302 -0.875 1.00 50.31 183 HIS A CA 1
ATOM 1460 C C . HIS A 1 183 ? -5.314 15.254 -0.015 1.00 50.31 183 HIS A C 1
ATOM 1462 O O . HIS A 1 183 ? -5.571 14.964 1.153 1.00 50.31 183 HIS A O 1
ATOM 1468 N N . ARG A 1 184 ? -5.816 16.365 -0.579 1.00 45.19 184 ARG A N 1
ATOM 1469 C CA . ARG A 1 184 ? -6.779 17.223 0.132 1.00 45.19 184 ARG A CA 1
ATOM 1470 C C . ARG A 1 184 ? -8.124 16.523 0.331 1.00 45.19 184 ARG A C 1
ATOM 1472 O O . ARG A 1 184 ? -8.846 16.881 1.250 1.00 45.19 184 ARG A O 1
ATOM 1479 N N . ARG A 1 185 ? -8.456 15.532 -0.506 1.00 42.38 185 ARG A N 1
ATOM 1480 C CA . ARG A 1 185 ? -9.686 14.738 -0.399 1.00 42.38 185 ARG A CA 1
ATOM 1481 C C . ARG A 1 185 ? -9.487 13.464 0.426 1.00 42.38 185 ARG A C 1
ATOM 1483 O O . ARG A 1 185 ? -10.396 13.114 1.169 1.00 42.38 185 ARG A O 1
ATOM 1490 N N . SER A 1 186 ? -8.315 12.822 0.387 1.00 44.25 186 SER A N 1
ATOM 1491 C CA . SER A 1 186 ? -8.026 11.664 1.249 1.00 44.25 186 SER A CA 1
ATOM 1492 C C . SER A 1 186 ? -7.881 12.051 2.722 1.00 44.25 186 SER A C 1
ATOM 1494 O O . SER A 1 186 ? -8.367 11.313 3.565 1.00 44.25 186 SER A O 1
ATOM 1496 N N . SER A 1 187 ? -7.373 13.246 3.056 1.00 40.78 187 SER A N 1
ATOM 1497 C CA . SER A 1 187 ? -7.408 13.746 4.444 1.00 40.78 187 SER A CA 1
ATOM 1498 C C . SER A 1 187 ? -8.818 14.111 4.936 1.00 40.78 187 SER A C 1
ATOM 1500 O O . SER A 1 187 ? -9.041 14.247 6.137 1.00 40.78 187 SER A O 1
ATOM 1502 N N . ILE A 1 188 ? -9.783 14.249 4.018 1.00 39.69 188 ILE A N 1
ATOM 1503 C CA . ILE A 1 188 ? -11.208 14.427 4.332 1.00 39.69 188 ILE A CA 1
ATOM 1504 C C . ILE A 1 188 ? -11.915 13.063 4.459 1.00 39.69 188 ILE A C 1
ATOM 1506 O O . ILE A 1 188 ? -12.871 12.957 5.221 1.00 39.69 188 ILE A O 1
ATOM 1510 N N . ILE A 1 189 ? -11.431 12.021 3.770 1.00 40.56 189 ILE A N 1
ATOM 1511 C CA . ILE A 1 189 ? -11.974 10.647 3.820 1.00 40.56 189 ILE A CA 1
ATOM 1512 C C . ILE A 1 189 ? -11.328 9.806 4.945 1.00 40.56 189 ILE A C 1
ATOM 1514 O O . ILE A 1 189 ? -11.950 8.870 5.427 1.00 40.56 189 ILE A O 1
ATOM 1518 N N . GLN A 1 190 ? -10.145 10.188 5.442 1.00 43.00 190 GLN A N 1
ATOM 1519 C CA . GLN A 1 190 ? -9.467 9.588 6.607 1.00 43.00 190 GLN A CA 1
ATOM 1520 C C . GLN A 1 190 ? -9.988 10.071 7.968 1.00 43.00 190 GLN A C 1
ATOM 1522 O O . GLN A 1 190 ? -9.411 9.759 9.008 1.00 43.00 190 GLN A O 1
ATOM 1527 N N . LYS A 1 191 ? -11.081 10.840 8.011 1.00 40.53 191 LYS A N 1
ATOM 1528 C CA . LYS A 1 191 ? -11.782 11.007 9.282 1.00 40.53 191 LYS A CA 1
ATOM 1529 C C . LYS A 1 191 ? -12.510 9.708 9.547 1.00 40.53 191 LYS A C 1
ATOM 1531 O O . LYS A 1 191 ? -13.432 9.388 8.799 1.00 40.53 191 LYS A O 1
ATOM 1536 N N . GLU A 1 192 ? -12.083 9.012 10.605 1.00 43.56 192 GLU A N 1
ATOM 1537 C CA . GLU A 1 192 ? -12.896 8.051 11.346 1.00 43.56 192 GLU A CA 1
ATOM 1538 C C . GLU A 1 192 ? -14.358 8.373 11.092 1.00 43.56 192 GLU A C 1
ATOM 1540 O O . GLU A 1 192 ? -14.806 9.485 11.401 1.00 43.56 192 GLU A O 1
ATOM 1545 N N . TYR A 1 193 ? -15.067 7.470 10.419 1.00 43.16 193 TYR A N 1
ATOM 1546 C CA . TYR A 1 193 ? -16.465 7.692 10.129 1.00 43.16 193 TYR A CA 1
ATOM 1547 C C . TYR A 1 193 ? -17.158 7.898 11.472 1.00 43.16 193 TYR A C 1
ATOM 1549 O O . TYR A 1 193 ? -17.437 6.948 12.199 1.00 43.16 193 TYR A O 1
ATOM 1557 N N . PHE A 1 194 ? -17.416 9.163 11.799 1.00 46.59 194 PHE A N 1
ATOM 1558 C CA . PHE A 1 194 ? -18.273 9.604 12.879 1.00 46.59 194 PHE A CA 1
ATOM 1559 C C . PHE A 1 194 ? -19.692 9.223 12.454 1.00 46.59 194 PHE A C 1
ATOM 1561 O O . PHE A 1 194 ? -20.512 10.047 12.052 1.00 46.59 194 PHE A O 1
ATOM 1568 N N . GLN A 1 195 ? -19.947 7.917 12.408 1.00 55.84 195 GLN A N 1
ATOM 1569 C CA . GLN A 1 195 ? -21.252 7.354 12.171 1.00 55.84 195 GLN A CA 1
ATOM 1570 C C . GLN A 1 195 ? -22.006 7.573 13.468 1.00 55.84 195 GLN A C 1
ATOM 1572 O O . GLN A 1 195 ? -21.874 6.815 14.416 1.00 55.84 195 GLN A O 1
ATOM 1577 N N . TRP A 1 196 ? -22.815 8.629 13.506 1.00 63.12 196 TRP A N 1
ATOM 1578 C CA . TRP A 1 196 ? -23.754 8.906 14.597 1.00 63.12 196 TRP A CA 1
ATOM 1579 C C . TRP A 1 196 ? -24.588 7.669 14.976 1.00 63.12 196 TRP A C 1
ATOM 1581 O O . TRP A 1 196 ? -25.006 7.536 16.120 1.00 63.12 196 TRP A O 1
ATOM 1591 N N . LYS A 1 197 ? -24.775 6.738 14.027 1.00 67.75 197 LYS A N 1
ATOM 1592 C CA . LYS A 1 197 ? -25.383 5.418 14.232 1.00 67.75 197 LYS A CA 1
ATOM 1593 C C . LYS A 1 197 ? -24.731 4.630 15.375 1.00 67.75 197 LYS A C 1
ATOM 1595 O O . LYS A 1 197 ? -25.459 4.084 16.195 1.00 67.75 197 LYS A O 1
ATOM 1600 N N . ASP A 1 198 ? -23.406 4.642 15.476 1.00 71.38 198 ASP A N 1
ATOM 1601 C CA . ASP A 1 198 ? -22.656 3.953 16.533 1.00 71.38 198 ASP A CA 1
ATOM 1602 C C . ASP A 1 198 ? -22.929 4.582 17.909 1.00 71.38 198 ASP A C 1
ATOM 1604 O O . ASP A 1 198 ? -23.135 3.877 18.895 1.00 71.38 198 ASP A O 1
ATOM 1608 N N . GLY A 1 199 ? -23.033 5.915 17.961 1.00 72.62 199 GLY A N 1
ATOM 1609 C CA . GLY A 1 199 ? -23.436 6.641 19.167 1.00 72.62 199 GLY A CA 1
ATOM 1610 C C . GLY A 1 199 ? -24.860 6.297 19.621 1.00 72.62 199 GLY A C 1
ATOM 1611 O O . GLY A 1 199 ? -25.091 6.099 20.812 1.00 72.62 199 GLY A O 1
ATOM 1612 N N . PHE A 1 200 ? -25.808 6.156 18.687 1.00 80.31 200 PHE A N 1
ATOM 1613 C CA . PHE A 1 200 ? -27.182 5.745 19.008 1.00 80.31 200 PHE A CA 1
ATOM 1614 C C . PHE A 1 200 ? -27.268 4.302 19.513 1.00 80.31 200 PHE A C 1
ATOM 1616 O O . PHE A 1 200 ? -28.017 4.033 20.450 1.00 80.31 200 PHE A O 1
ATOM 1623 N N . VAL A 1 201 ? -26.491 3.384 18.932 1.00 79.62 201 VAL A N 1
ATOM 1624 C CA . VAL A 1 201 ? -26.411 1.995 19.408 1.00 79.62 201 VAL A CA 1
ATOM 1625 C C . VAL A 1 201 ? -25.826 1.948 20.820 1.00 79.62 201 VAL A C 1
ATOM 1627 O O . VAL A 1 201 ? -26.408 1.311 21.697 1.00 79.62 201 VAL A O 1
ATOM 1630 N N . ALA A 1 202 ? -24.735 2.680 21.071 1.00 79.81 202 ALA A N 1
ATOM 1631 C CA . ALA A 1 202 ? -24.123 2.763 22.394 1.00 79.81 202 ALA A CA 1
ATOM 1632 C C . ALA A 1 202 ? -25.084 3.338 23.444 1.00 79.81 202 ALA A C 1
ATOM 1634 O O . ALA A 1 202 ? -25.258 2.755 24.513 1.00 79.81 202 ALA A O 1
ATOM 1635 N N . PHE A 1 203 ? -25.764 4.440 23.117 1.00 83.69 203 PHE A N 1
ATOM 1636 C CA . PHE A 1 203 ? -26.776 5.037 23.985 1.00 83.69 203 PHE A CA 1
ATOM 1637 C C . PHE A 1 203 ? -27.925 4.063 24.282 1.00 83.69 203 PHE A C 1
ATOM 1639 O O . PHE A 1 203 ? -28.321 3.918 25.437 1.00 83.69 203 PHE A O 1
ATOM 1646 N N . GLY A 1 204 ? -28.424 3.355 23.264 1.00 85.19 204 GLY A N 1
ATOM 1647 C CA . GLY A 1 204 ? -29.497 2.374 23.421 1.00 85.19 204 GLY A CA 1
ATOM 1648 C C . GLY A 1 204 ? -29.121 1.219 24.351 1.00 85.19 204 GLY A C 1
ATOM 1649 O O . GLY A 1 204 ? -29.921 0.835 25.202 1.00 85.19 204 GLY A O 1
ATOM 1650 N N . ILE A 1 205 ? -27.896 0.699 24.240 1.00 84.69 205 ILE A N 1
ATOM 1651 C CA . ILE A 1 205 ? -27.421 -0.393 25.101 1.00 84.69 205 ILE A CA 1
ATOM 1652 C C . ILE A 1 205 ? -27.236 0.080 26.548 1.00 84.69 205 ILE A C 1
ATOM 1654 O O . ILE A 1 205 ? -27.639 -0.631 27.467 1.00 84.69 205 ILE A O 1
ATOM 1658 N N . ILE A 1 206 ? -26.686 1.282 26.767 1.00 84.31 206 ILE A N 1
ATOM 1659 C CA . ILE A 1 206 ? -26.555 1.849 28.120 1.00 84.31 206 ILE A CA 1
ATOM 1660 C C . ILE A 1 206 ? -27.939 2.059 28.740 1.00 84.31 206 ILE A C 1
ATOM 1662 O O . ILE A 1 206 ? -28.164 1.625 29.864 1.00 84.31 206 ILE A O 1
ATOM 1666 N N . ALA A 1 207 ? -28.885 2.648 28.002 1.00 85.56 207 ALA A N 1
ATOM 1667 C CA . ALA A 1 207 ? -30.247 2.858 28.489 1.00 85.56 207 ALA A CA 1
ATOM 1668 C C . ALA A 1 207 ? -30.935 1.535 28.865 1.00 85.56 207 ALA A C 1
ATOM 1670 O O . ALA A 1 207 ? -31.569 1.442 29.916 1.00 85.56 207 ALA A O 1
ATOM 1671 N N . LEU A 1 208 ? -30.763 0.491 28.046 1.00 87.81 208 LEU A N 1
ATOM 1672 C CA . LEU A 1 208 ? -31.265 -0.849 28.347 1.00 87.81 208 LEU A CA 1
ATOM 1673 C C . LEU A 1 208 ? -30.635 -1.406 29.634 1.00 87.81 208 LEU A C 1
ATOM 1675 O O . LEU A 1 208 ? -31.354 -1.904 30.498 1.00 87.81 208 LEU A O 1
ATOM 1679 N N . ALA A 1 209 ? -29.313 -1.290 29.786 1.00 85.38 209 ALA A N 1
ATOM 1680 C CA . ALA A 1 209 ? -28.601 -1.744 30.980 1.00 85.38 209 ALA A CA 1
ATOM 1681 C C . ALA A 1 209 ? -29.071 -1.004 32.244 1.00 85.38 209 ALA A C 1
ATOM 1683 O O . ALA A 1 209 ? -29.238 -1.629 33.290 1.00 85.38 209 ALA A O 1
ATOM 1684 N N . THR A 1 210 ? -29.361 0.297 32.146 1.00 84.62 210 THR A N 1
ATOM 1685 C CA . THR A 1 210 ? -29.917 1.089 33.251 1.00 84.62 210 THR A CA 1
ATOM 1686 C C . THR A 1 210 ? -31.311 0.614 33.654 1.00 84.62 210 THR A C 1
ATOM 1688 O O . THR A 1 210 ? -31.565 0.456 34.845 1.00 84.62 210 THR A O 1
ATOM 1691 N N . VAL A 1 211 ? -32.198 0.328 32.693 1.00 87.25 211 VAL A N 1
ATOM 1692 C CA . VAL A 1 211 ? -33.548 -0.191 32.984 1.00 87.25 211 VAL A CA 1
ATOM 1693 C C . VAL A 1 211 ? -33.476 -1.565 33.650 1.00 87.25 211 VAL A C 1
ATOM 1695 O O . VAL A 1 211 ? -34.133 -1.791 34.663 1.00 87.25 211 VAL A O 1
ATOM 1698 N N . VAL A 1 212 ? -32.643 -2.471 33.131 1.00 86.19 212 VAL A N 1
ATOM 1699 C CA . VAL A 1 212 ? -32.444 -3.803 33.729 1.00 86.19 212 VAL A CA 1
ATOM 1700 C C . VAL A 1 212 ? -31.846 -3.688 35.135 1.00 86.19 212 VAL A C 1
ATOM 1702 O O . VAL A 1 212 ? -32.312 -4.355 36.057 1.00 86.19 212 VAL A O 1
ATOM 1705 N N . GLY A 1 213 ? -30.861 -2.804 35.322 1.00 84.06 213 GLY A N 1
ATOM 1706 C CA . GLY A 1 213 ? -30.262 -2.527 36.626 1.00 84.06 213 GLY A CA 1
ATOM 1707 C C . GLY A 1 213 ? -31.266 -1.984 37.645 1.00 84.06 213 GLY A C 1
ATOM 1708 O O . GLY A 1 213 ? -31.256 -2.418 38.793 1.00 84.06 213 GLY A O 1
ATOM 1709 N N . ALA A 1 214 ? -32.174 -1.098 37.225 1.00 82.62 214 ALA A N 1
ATOM 1710 C CA . ALA A 1 214 ? -33.230 -0.558 38.083 1.00 82.62 214 ALA A CA 1
ATOM 1711 C C . ALA A 1 214 ? -34.221 -1.644 38.530 1.00 82.62 214 ALA A C 1
ATOM 1713 O O . ALA A 1 214 ? -34.532 -1.733 39.714 1.00 82.62 214 ALA A O 1
ATOM 1714 N N . ILE A 1 215 ? -34.636 -2.531 37.618 1.00 85.19 215 ILE A N 1
ATOM 1715 C CA . ILE A 1 215 ? -35.491 -3.682 37.955 1.00 85.19 215 ILE A CA 1
ATOM 1716 C C . ILE A 1 215 ? -34.788 -4.593 38.972 1.00 85.19 215 ILE A C 1
ATOM 1718 O O . ILE A 1 215 ? -35.407 -5.061 39.923 1.00 85.19 215 ILE A O 1
ATOM 1722 N N . PHE A 1 216 ? -33.486 -4.839 38.801 1.00 84.06 216 PHE A N 1
ATOM 1723 C CA . PHE A 1 216 ? -32.720 -5.675 39.729 1.00 84.06 216 PHE A CA 1
ATOM 1724 C C . PHE A 1 216 ? -32.575 -5.024 41.108 1.00 84.06 216 PHE A C 1
ATOM 1726 O O . PHE A 1 216 ? -32.663 -5.722 42.119 1.00 84.06 216 PHE A O 1
ATOM 1733 N N . ALA A 1 217 ? -32.414 -3.701 41.156 1.00 79.50 217 ALA A N 1
ATOM 1734 C CA . ALA A 1 217 ? -32.405 -2.948 42.404 1.00 79.50 217 ALA A CA 1
ATOM 1735 C C . ALA A 1 217 ? -33.762 -3.032 43.130 1.00 79.50 217 ALA A C 1
ATOM 1737 O O . ALA A 1 217 ? -33.791 -3.298 44.330 1.00 79.50 217 ALA A O 1
ATOM 1738 N N . GLU A 1 218 ? -34.883 -2.890 42.412 1.00 80.31 218 GLU A N 1
ATOM 1739 C CA . GLU A 1 218 ? -36.230 -3.018 42.993 1.00 80.31 218 GLU A CA 1
ATOM 1740 C C . GLU A 1 218 ? -36.536 -4.436 43.494 1.00 80.31 218 GLU A C 1
ATOM 1742 O O . GLU A 1 218 ? -37.239 -4.604 44.489 1.00 80.31 218 GLU A O 1
ATOM 1747 N N . GLN A 1 219 ? -35.978 -5.466 42.850 1.00 81.81 219 GLN A N 1
ATOM 1748 C CA . GLN A 1 219 ? -36.117 -6.856 43.297 1.00 81.81 219 GLN A CA 1
ATOM 1749 C C . GLN A 1 219 ? -35.151 -7.254 44.426 1.00 81.81 219 GLN A C 1
ATOM 1751 O O . GLN A 1 219 ? -35.166 -8.405 44.864 1.00 81.81 219 GLN A O 1
ATOM 1756 N N . GLY A 1 220 ? -34.334 -6.322 44.930 1.00 76.19 220 GLY A N 1
ATOM 1757 C CA . GLY A 1 220 ? -33.443 -6.553 46.070 1.00 76.19 220 GLY A CA 1
ATOM 1758 C C . GLY A 1 220 ? -32.184 -7.361 45.741 1.00 76.19 220 GLY A C 1
ATOM 1759 O O . GLY A 1 220 ? -31.585 -7.951 46.642 1.00 76.19 220 GLY A O 1
ATOM 1760 N N . PHE A 1 221 ? -31.769 -7.417 44.471 1.00 76.81 221 PHE A N 1
ATOM 1761 C CA . PHE A 1 221 ? -30.488 -8.020 44.103 1.00 76.81 221 PHE A CA 1
ATOM 1762 C C . PHE A 1 221 ? -29.310 -7.166 44.593 1.00 76.81 221 PHE A C 1
ATOM 1764 O O . PHE A 1 221 ? -29.405 -5.946 44.717 1.00 76.81 221 PHE A O 1
ATOM 1771 N N . SER A 1 222 ? -28.172 -7.815 44.857 1.00 76.75 222 SER A N 1
ATOM 1772 C CA . SER A 1 222 ? -26.956 -7.133 45.304 1.00 76.75 222 SER A CA 1
ATOM 1773 C C . SER A 1 222 ? -26.388 -6.204 44.229 1.00 76.75 222 SER A C 1
ATOM 1775 O O . SER A 1 222 ? -26.474 -6.477 43.028 1.00 76.75 222 SER A O 1
ATOM 1777 N N . GLU A 1 223 ? -25.718 -5.138 44.669 1.00 69.69 223 GLU A N 1
ATOM 1778 C CA . GLU A 1 223 ? -25.052 -4.162 43.795 1.00 69.69 223 GLU A CA 1
ATOM 1779 C C . GLU A 1 223 ? -24.065 -4.824 42.815 1.00 69.69 223 GLU A C 1
ATOM 1781 O O . GLU A 1 223 ? -23.920 -4.389 41.672 1.00 69.69 223 GLU A O 1
ATOM 1786 N N . SER A 1 224 ? -23.450 -5.943 43.212 1.00 73.31 224 SER A N 1
ATOM 1787 C CA . SER A 1 224 ? -22.555 -6.739 42.365 1.00 73.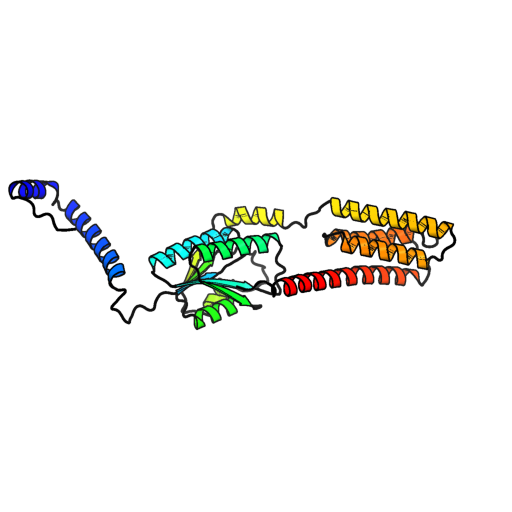31 224 SER A CA 1
ATOM 1788 C C . SER A 1 224 ? -23.227 -7.262 41.092 1.00 73.31 224 SER A C 1
ATOM 1790 O O . SER A 1 224 ? -22.601 -7.268 40.034 1.00 73.31 224 SER A O 1
ATOM 1792 N N . ASN A 1 225 ? -24.500 -7.660 41.155 1.00 78.19 225 ASN A N 1
ATOM 1793 C CA . ASN A 1 225 ? -25.218 -8.160 39.979 1.00 78.19 225 ASN A CA 1
ATOM 1794 C C . ASN A 1 225 ? -25.502 -7.035 38.977 1.00 78.19 225 ASN A C 1
ATOM 1796 O O . ASN A 1 225 ? -25.447 -7.253 37.768 1.00 78.19 225 ASN A O 1
ATOM 1800 N N . ILE A 1 226 ? -25.742 -5.820 39.473 1.00 77.19 226 ILE A N 1
ATOM 1801 C CA . ILE A 1 226 ? -25.954 -4.634 38.638 1.00 77.19 226 ILE A CA 1
ATOM 1802 C C . ILE A 1 226 ? -24.656 -4.282 37.895 1.00 77.19 226 ILE A C 1
ATOM 1804 O O . ILE A 1 226 ? -24.692 -4.014 36.695 1.00 77.19 226 ILE A O 1
ATOM 1808 N N . ILE A 1 227 ? -23.496 -4.385 38.556 1.00 76.88 227 ILE A N 1
ATOM 1809 C CA . ILE A 1 227 ? -22.179 -4.196 37.916 1.00 76.88 227 ILE A CA 1
ATOM 1810 C C . ILE A 1 227 ? -21.989 -5.170 36.742 1.00 76.88 227 ILE A C 1
ATOM 1812 O O . ILE A 1 227 ? -21.533 -4.768 35.670 1.00 76.88 227 ILE A O 1
ATOM 1816 N N . VAL A 1 228 ? -22.373 -6.441 36.904 1.00 79.56 228 VAL A N 1
ATOM 1817 C CA . VAL A 1 228 ? -22.258 -7.457 35.840 1.00 79.56 228 VAL A CA 1
ATOM 1818 C C . VAL A 1 228 ? -23.143 -7.125 34.633 1.00 79.56 228 VAL A C 1
ATOM 1820 O O . VAL A 1 228 ? -22.708 -7.297 33.493 1.00 79.56 228 VAL A O 1
ATOM 1823 N N . VAL A 1 229 ? -24.351 -6.597 34.848 1.00 82.31 229 VAL A N 1
ATOM 1824 C CA . VAL A 1 229 ? -25.238 -6.149 33.756 1.00 82.31 229 VAL A CA 1
ATOM 1825 C C . VAL A 1 229 ? -24.586 -5.026 32.945 1.00 82.31 229 VAL A C 1
ATOM 1827 O O . VAL A 1 229 ? -24.600 -5.063 31.713 1.00 82.31 229 VAL A O 1
ATOM 1830 N N . TYR A 1 230 ? -23.955 -4.060 33.613 1.00 77.50 230 TYR A N 1
ATOM 1831 C CA . TYR A 1 230 ? -23.233 -2.980 32.938 1.00 77.50 230 TYR A CA 1
ATOM 1832 C C . TYR A 1 230 ? -21.978 -3.472 32.206 1.00 77.50 230 TYR A C 1
ATOM 1834 O O . TYR A 1 230 ? -21.727 -3.041 31.081 1.00 77.50 230 TYR A O 1
ATOM 1842 N N . LEU A 1 231 ? -21.231 -4.419 32.782 1.00 77.94 231 LEU A N 1
ATOM 1843 C CA . LEU A 1 231 ? -20.109 -5.077 32.101 1.00 77.94 231 LEU A CA 1
ATOM 1844 C C . LEU A 1 231 ? -20.553 -5.756 30.798 1.00 77.94 231 LEU A C 1
ATOM 1846 O O . LEU A 1 231 ? -19.907 -5.583 29.764 1.00 77.94 231 LEU A O 1
ATOM 1850 N N . LEU A 1 232 ? -21.678 -6.476 30.824 1.00 79.44 232 LEU A N 1
ATOM 1851 C CA . LEU A 1 232 ? -22.259 -7.083 29.624 1.00 79.44 232 LEU A CA 1
ATOM 1852 C C . LEU A 1 232 ? -22.701 -6.029 28.604 1.00 79.44 232 LEU A C 1
ATOM 1854 O O . LEU A 1 232 ? -22.440 -6.193 27.413 1.00 79.44 232 LEU A O 1
ATOM 1858 N N . GLY A 1 233 ? -23.315 -4.931 29.051 1.00 80.12 233 GLY A N 1
ATOM 1859 C CA . GLY A 1 233 ? -23.690 -3.815 28.183 1.00 80.12 233 GLY A CA 1
ATOM 1860 C C . GLY A 1 233 ? -22.485 -3.223 27.449 1.00 80.12 233 GLY A C 1
ATOM 1861 O O . GLY A 1 233 ? -22.500 -3.103 26.226 1.00 80.12 233 GLY A O 1
ATOM 1862 N N . VAL A 1 234 ? -21.399 -2.931 28.168 1.00 74.69 234 VAL A N 1
ATOM 1863 C CA . VAL A 1 234 ? -20.155 -2.411 27.572 1.00 74.69 234 VAL A CA 1
ATOM 1864 C C . VAL A 1 234 ? -19.535 -3.412 26.593 1.00 74.69 234 VAL A C 1
ATOM 1866 O O . VAL A 1 234 ? -19.067 -3.012 25.526 1.00 74.69 234 VAL A O 1
ATOM 1869 N N . LEU A 1 235 ? -19.582 -4.711 26.902 1.00 74.06 235 LEU A N 1
ATOM 1870 C CA . LEU A 1 235 ? -19.114 -5.762 25.999 1.00 74.06 235 LEU A CA 1
ATOM 1871 C C . LEU A 1 235 ? -19.939 -5.802 24.702 1.00 74.06 235 LEU A C 1
ATOM 1873 O O . LEU A 1 235 ? -19.369 -5.844 23.613 1.00 74.06 235 LEU A O 1
ATOM 1877 N N . PHE A 1 236 ? -21.266 -5.688 24.788 1.00 78.19 236 PHE A N 1
ATOM 1878 C CA . PHE A 1 236 ? -22.127 -5.570 23.608 1.00 78.19 236 PHE A CA 1
ATOM 1879 C C . PHE A 1 236 ? -21.807 -4.318 22.784 1.00 78.19 236 PHE A C 1
ATOM 1881 O O . PHE A 1 236 ? -21.694 -4.405 21.563 1.00 78.19 236 PHE A O 1
ATOM 1888 N N . ILE A 1 237 ? -21.595 -3.164 23.423 1.00 75.12 237 ILE A N 1
ATOM 1889 C CA . ILE A 1 237 ? -21.202 -1.932 22.721 1.00 75.12 237 ILE A CA 1
ATOM 1890 C C . ILE A 1 237 ? -19.877 -2.137 21.988 1.00 75.12 237 ILE A C 1
ATOM 1892 O O . ILE A 1 237 ? -19.756 -1.723 20.836 1.00 75.12 237 ILE A O 1
ATOM 1896 N N . SER A 1 238 ? -18.914 -2.813 22.620 1.00 68.88 238 SER A N 1
ATOM 1897 C CA . SER A 1 238 ? -17.617 -3.122 22.015 1.00 68.88 238 SER A CA 1
ATOM 1898 C C . SER A 1 238 ? -17.750 -3.959 20.742 1.00 68.88 238 SER A C 1
ATOM 1900 O O . SER A 1 238 ? -17.072 -3.653 19.760 1.00 68.88 238 SER A O 1
ATOM 1902 N N . ILE A 1 239 ? -18.632 -4.965 20.754 1.00 68.69 239 ILE A N 1
ATOM 1903 C CA . ILE A 1 239 ? -18.859 -5.878 19.623 1.00 68.69 239 ILE A CA 1
ATOM 1904 C C . ILE A 1 239 ? -19.654 -5.195 18.502 1.00 68.69 239 ILE A C 1
ATOM 1906 O O . ILE A 1 239 ? -19.354 -5.380 17.323 1.00 68.69 239 ILE A O 1
ATOM 1910 N N . LEU A 1 240 ? -20.680 -4.409 18.844 1.00 67.25 240 LEU A N 1
ATOM 1911 C CA . LEU A 1 240 ? -21.585 -3.816 17.854 1.00 67.25 240 LEU A CA 1
ATOM 1912 C C . LEU A 1 240 ? -21.047 -2.511 17.241 1.00 67.25 240 LEU A C 1
ATOM 1914 O O . LEU A 1 240 ? -21.479 -2.137 16.151 1.00 67.25 240 LEU A O 1
ATOM 1918 N N . THR A 1 241 ? -20.115 -1.824 17.907 1.00 67.75 241 THR A N 1
ATOM 1919 C CA . THR A 1 241 ? -19.613 -0.505 17.492 1.00 67.75 241 THR A CA 1
ATOM 1920 C C . THR A 1 241 ? -18.246 -0.601 16.819 1.00 67.75 241 THR A C 1
ATOM 1922 O O . THR A 1 241 ? -17.262 -1.011 17.444 1.00 67.75 241 THR A O 1
ATOM 1925 N N . ARG A 1 242 ? -18.153 -0.142 15.562 1.00 58.75 242 ARG A N 1
ATOM 1926 C CA . ARG A 1 242 ? -16.898 -0.154 14.789 1.00 58.75 242 ARG A CA 1
ATOM 1927 C C . ARG A 1 242 ? -15.954 0.995 15.168 1.00 58.75 242 ARG A C 1
ATOM 1929 O O . ARG A 1 242 ? -14.742 0.829 15.082 1.00 58.75 242 ARG A O 1
ATOM 1936 N N . GLY A 1 243 ? -16.473 2.140 15.623 1.00 60.91 243 GLY A N 1
ATOM 1937 C CA . GLY A 1 243 ? -15.658 3.310 15.980 1.00 60.91 243 GLY A CA 1
ATOM 1938 C C . GLY A 1 243 ? -14.819 3.166 17.266 1.00 60.91 243 GLY A C 1
ATOM 1939 O O . GLY A 1 243 ? -15.352 2.856 18.337 1.00 60.91 243 GLY A O 1
ATOM 1940 N N . ARG A 1 244 ? -13.511 3.475 17.185 1.00 58.31 244 ARG A N 1
ATOM 1941 C CA . ARG A 1 244 ? -12.546 3.445 18.312 1.00 58.31 244 ARG A CA 1
ATOM 1942 C C . ARG A 1 244 ? -12.899 4.461 19.404 1.00 58.31 244 ARG A C 1
ATOM 1944 O O . ARG A 1 244 ? -12.846 4.137 20.588 1.00 58.31 244 ARG A O 1
ATOM 1951 N N . ILE A 1 245 ? -13.325 5.662 19.008 1.00 62.66 245 ILE A N 1
ATOM 1952 C CA . ILE A 1 245 ? -13.690 6.733 19.945 1.00 62.66 245 ILE A CA 1
ATOM 1953 C C . ILE A 1 245 ? -14.999 6.418 20.675 1.00 62.66 245 ILE A C 1
ATOM 1955 O O . ILE A 1 245 ? -15.045 6.529 21.895 1.00 62.66 245 ILE A O 1
ATOM 1959 N N . TRP A 1 246 ? -16.046 5.977 19.970 1.00 65.56 246 TRP A N 1
ATOM 1960 C CA . TRP A 1 246 ? -17.372 5.776 20.570 1.00 65.56 246 TRP A CA 1
ATOM 1961 C C . TRP A 1 246 ? -17.409 4.663 21.612 1.00 65.56 246 TRP A C 1
ATOM 1963 O O . TRP A 1 246 ? -18.045 4.837 22.644 1.00 65.56 246 TRP A O 1
ATOM 1973 N N . SER A 1 247 ? -16.694 3.556 21.402 1.00 64.44 247 SER A N 1
ATOM 1974 C CA . SER A 1 247 ? -16.644 2.479 22.397 1.00 64.44 247 SER A CA 1
ATOM 1975 C C . SER A 1 247 ? -15.892 2.886 23.665 1.00 64.44 247 SER A C 1
ATOM 1977 O O . SER A 1 247 ? -16.302 2.510 24.762 1.00 64.44 247 SER A O 1
ATOM 1979 N N . SER A 1 248 ? -14.812 3.659 23.524 1.00 66.06 248 SER A N 1
ATOM 1980 C CA . SER A 1 248 ? -14.056 4.188 24.664 1.00 66.06 248 SER A CA 1
ATOM 1981 C C . SER A 1 248 ? -14.850 5.260 25.408 1.00 66.06 248 SER A C 1
ATOM 1983 O O . SER A 1 248 ? -14.855 5.296 26.633 1.00 66.06 248 SER A O 1
ATOM 1985 N N . LEU A 1 249 ? -15.572 6.116 24.682 1.00 72.19 249 LEU A N 1
ATOM 1986 C CA . LEU A 1 249 ? -16.445 7.115 25.292 1.00 72.19 249 LEU A CA 1
ATOM 1987 C C . LEU A 1 249 ? -17.629 6.445 26.002 1.00 72.19 249 LEU A C 1
ATOM 1989 O O . LEU A 1 249 ? -17.992 6.844 27.103 1.00 72.19 249 LEU A O 1
ATOM 1993 N N . ALA A 1 250 ? -18.199 5.398 25.406 1.00 68.50 250 ALA A N 1
ATOM 1994 C CA . ALA A 1 250 ? -19.320 4.657 25.967 1.00 68.50 250 ALA A CA 1
ATOM 1995 C C . ALA A 1 250 ? -18.955 3.904 27.250 1.00 68.50 250 ALA A C 1
ATOM 1997 O O . ALA A 1 250 ? -19.773 3.875 28.162 1.00 68.50 250 ALA A O 1
ATOM 1998 N N . SER A 1 251 ? -17.747 3.340 27.368 1.00 68.94 251 SER A N 1
ATOM 1999 C CA . SER A 1 251 ? -17.319 2.700 28.620 1.00 68.94 251 SER A CA 1
ATOM 2000 C C . SER A 1 251 ? -17.187 3.721 29.752 1.00 68.94 251 SER A C 1
ATOM 2002 O O . SER A 1 251 ? -17.691 3.485 30.848 1.00 68.94 251 SER A O 1
ATOM 2004 N N . VAL A 1 252 ? -16.611 4.895 29.473 1.00 72.88 252 VAL A N 1
ATOM 2005 C CA . VAL A 1 252 ? -16.518 5.998 30.443 1.00 72.88 252 VAL A CA 1
ATOM 2006 C C . VAL A 1 252 ? -17.908 6.495 30.842 1.00 72.88 252 VAL A C 1
ATOM 2008 O O . VAL A 1 252 ? -18.209 6.601 32.029 1.00 72.88 252 VAL A O 1
ATOM 2011 N N . VAL A 1 253 ? -18.788 6.747 29.868 1.00 75.75 253 VAL A N 1
ATOM 2012 C CA . VAL A 1 253 ? -20.169 7.185 30.126 1.00 75.75 253 VAL A CA 1
ATOM 2013 C C . VAL A 1 253 ? -20.939 6.127 30.915 1.00 75.75 253 VAL A C 1
ATOM 2015 O O . VAL A 1 253 ? -21.640 6.465 31.860 1.00 75.75 253 VAL A O 1
ATOM 2018 N N . SER A 1 254 ? -20.772 4.847 30.589 1.00 70.75 254 SER A N 1
ATOM 2019 C CA . SER A 1 254 ? -21.399 3.734 31.300 1.00 70.75 254 SER A CA 1
ATOM 2020 C C . SER A 1 254 ? -20.982 3.678 32.771 1.00 70.75 254 SER A C 1
ATOM 2022 O O . SER A 1 254 ? -21.830 3.446 33.628 1.00 70.75 254 SER A O 1
ATOM 2024 N N . VAL A 1 255 ? -19.699 3.897 33.074 1.00 71.31 255 VAL A N 1
ATOM 2025 C CA . VAL A 1 255 ? -19.196 3.965 34.456 1.00 71.31 255 VAL A CA 1
ATOM 2026 C C . VAL A 1 255 ? -19.822 5.140 35.207 1.00 71.31 255 VAL A C 1
ATOM 2028 O O . VAL A 1 255 ? -20.271 4.975 36.339 1.00 71.31 255 VAL A O 1
ATOM 2031 N N . LEU A 1 256 ? -19.898 6.311 34.569 1.00 74.31 256 LEU A N 1
ATOM 2032 C CA . LEU A 1 256 ? -20.497 7.505 35.170 1.00 74.31 256 LEU A CA 1
ATOM 2033 C C . LEU A 1 256 ? -21.994 7.324 35.440 1.00 74.31 256 LEU A C 1
ATOM 2035 O O . LEU A 1 256 ? -22.467 7.688 36.512 1.00 74.31 256 LEU A O 1
ATOM 2039 N N . VAL A 1 257 ? -22.733 6.735 34.496 1.00 75.00 257 VAL A N 1
ATOM 2040 C CA . VAL A 1 257 ? -24.168 6.452 34.652 1.00 75.00 257 VAL A CA 1
ATOM 2041 C C . VAL A 1 257 ? -24.401 5.442 35.772 1.00 75.00 257 VAL A C 1
ATOM 2043 O O . VAL A 1 257 ? -25.279 5.656 36.607 1.00 75.00 257 VAL A O 1
ATOM 2046 N N . PHE A 1 258 ? -23.597 4.377 35.833 1.00 70.56 258 PHE A N 1
ATOM 2047 C CA . PHE A 1 258 ? -23.671 3.409 36.924 1.00 70.56 258 PHE A CA 1
ATOM 2048 C C . PHE A 1 258 ? -23.408 4.075 38.280 1.00 70.56 258 PHE A C 1
ATOM 2050 O O . PHE A 1 258 ? -24.199 3.901 39.206 1.00 70.56 258 PHE A O 1
ATOM 2057 N N . ASN A 1 259 ? -22.347 4.884 38.381 1.00 71.25 259 ASN A N 1
ATOM 2058 C CA . ASN A 1 259 ? -22.011 5.578 39.620 1.00 71.25 259 ASN A CA 1
ATOM 2059 C C . ASN A 1 259 ? -23.127 6.528 40.068 1.00 71.25 259 ASN A C 1
ATOM 2061 O O . ASN A 1 259 ? -23.508 6.522 41.232 1.00 71.25 259 ASN A O 1
ATOM 2065 N N . TYR A 1 260 ? -23.695 7.285 39.133 1.00 74.00 260 TYR A N 1
ATOM 2066 C CA . TYR A 1 260 ? -24.730 8.264 39.433 1.00 74.00 260 TYR A CA 1
ATOM 2067 C C . TYR A 1 260 ? -26.041 7.635 39.935 1.00 74.00 260 TYR A C 1
ATOM 2069 O O . TYR A 1 260 ? -26.679 8.191 40.827 1.00 74.00 260 TYR A O 1
ATOM 2077 N N . PHE A 1 261 ? -26.460 6.493 39.379 1.00 71.56 261 PHE A N 1
ATOM 2078 C CA . PHE A 1 261 ? -27.745 5.870 39.726 1.00 71.56 261 PHE A CA 1
ATOM 2079 C C . PHE A 1 261 ? -27.661 4.829 40.846 1.00 71.56 261 PHE A C 1
ATOM 2081 O O . PHE A 1 261 ? -28.616 4.694 41.607 1.00 71.56 261 PHE A O 1
ATOM 2088 N N . PHE A 1 262 ? -26.559 4.078 40.941 1.00 67.44 262 PHE A N 1
ATOM 2089 C CA . PHE A 1 262 ? -26.513 2.851 41.747 1.00 67.44 262 PHE A CA 1
ATOM 2090 C C . PHE A 1 262 ? -25.463 2.861 42.863 1.00 67.44 262 PHE A C 1
ATOM 2092 O O . PHE A 1 262 ? -25.533 2.006 43.741 1.00 67.44 262 PHE A O 1
ATOM 2099 N N . THR A 1 263 ? -24.517 3.806 42.880 1.00 64.19 263 THR A N 1
ATOM 2100 C CA . THR A 1 263 ? -23.572 3.953 44.000 1.00 64.19 263 THR A CA 1
ATOM 2101 C C . THR A 1 263 ? -24.184 4.812 45.105 1.00 64.19 263 THR A C 1
ATOM 2103 O O . THR A 1 263 ? -24.807 5.834 44.826 1.00 64.19 263 THR A O 1
ATOM 2106 N N . GLN A 1 264 ? -24.004 4.425 46.371 1.00 56.94 264 GLN A N 1
ATOM 2107 C CA . GLN A 1 264 ? -24.412 5.264 47.500 1.00 56.94 264 GLN A CA 1
ATOM 2108 C C . GLN A 1 264 ? -23.378 6.380 47.761 1.00 56.94 264 GLN A C 1
ATOM 2110 O O . GLN A 1 264 ? -22.188 6.072 47.854 1.00 56.94 264 GLN A O 1
ATOM 2115 N N . PRO A 1 265 ? -23.785 7.655 47.947 1.00 60.12 265 PRO A N 1
ATOM 2116 C CA . PRO A 1 265 ? -25.145 8.194 47.859 1.00 60.12 265 PRO A CA 1
ATOM 2117 C C . PRO A 1 265 ? -25.625 8.361 46.406 1.00 60.12 265 PRO A C 1
ATOM 2119 O O . PRO A 1 265 ? -24.934 8.954 45.578 1.00 60.12 265 PRO A O 1
ATOM 2122 N N . GLN A 1 266 ? -26.843 7.883 46.128 1.00 63.09 266 GLN A N 1
ATOM 2123 C CA . GLN A 1 266 ? -27.466 7.967 44.802 1.00 63.09 266 GLN A CA 1
ATOM 2124 C C . GLN A 1 266 ? -27.632 9.434 44.373 1.00 63.09 266 GLN A C 1
ATOM 2126 O O . GLN A 1 266 ? -27.854 10.312 45.210 1.00 63.09 266 GLN A O 1
ATOM 2131 N N . PHE A 1 267 ? -27.540 9.699 43.068 1.00 63.91 267 PHE A N 1
ATOM 2132 C CA . PHE A 1 267 ? -27.559 11.037 42.454 1.00 63.91 267 PHE A CA 1
ATOM 2133 C C . PHE A 1 267 ? -26.348 11.924 42.784 1.00 63.91 267 PHE A C 1
ATOM 2135 O O . PHE A 1 267 ? -26.385 13.139 42.569 1.00 63.91 267 PHE A O 1
ATOM 2142 N N . SER A 1 268 ? -25.253 11.327 43.261 1.00 61.09 268 SER A N 1
ATOM 2143 C CA . SER A 1 268 ? -23.977 11.996 43.510 1.00 61.09 268 SER A CA 1
ATOM 2144 C C . SER A 1 268 ? -22.839 11.258 42.806 1.00 61.09 268 SER A C 1
ATOM 2146 O O . SER A 1 268 ? -22.847 10.038 42.706 1.00 61.09 268 SER A O 1
ATOM 2148 N N . LEU A 1 269 ? -21.825 11.995 42.345 1.00 59.16 269 LEU A N 1
ATOM 2149 C CA . LEU A 1 269 ? -20.587 11.416 41.793 1.00 59.16 269 LEU A CA 1
ATOM 2150 C C . LEU A 1 269 ? -19.547 11.101 42.886 1.00 59.16 269 LEU A C 1
ATOM 2152 O O . LEU A 1 269 ? -18.358 10.933 42.616 1.00 59.16 269 LEU A O 1
ATOM 2156 N N . GLN A 1 270 ? -19.970 11.099 44.149 1.00 58.19 270 GLN A N 1
ATOM 2157 C CA . GLN A 1 270 ? -19.102 10.875 45.294 1.00 58.19 270 GLN A CA 1
ATOM 2158 C C . GLN A 1 270 ? -19.001 9.378 45.603 1.00 58.19 270 GLN A C 1
ATOM 2160 O O . GLN A 1 270 ? -19.876 8.804 46.240 1.00 58.19 270 GLN A O 1
ATOM 2165 N N . ALA A 1 271 ? -17.908 8.749 45.175 1.00 56.78 271 ALA A N 1
ATOM 2166 C CA . ALA A 1 271 ? -17.580 7.370 45.524 1.00 56.78 271 ALA A CA 1
ATOM 2167 C C . ALA A 1 271 ? -16.688 7.343 46.779 1.00 56.78 271 ALA A C 1
ATOM 2169 O O . ALA A 1 271 ? -15.464 7.409 46.674 1.00 56.78 271 ALA A O 1
ATOM 2170 N N . TYR A 1 272 ? -17.295 7.296 47.969 1.00 52.28 272 TYR A N 1
ATOM 2171 C CA . TYR A 1 272 ? -16.558 7.263 49.244 1.00 52.28 272 TYR A CA 1
ATOM 2172 C C . TYR A 1 272 ? -16.166 5.853 49.702 1.00 52.28 272 TYR A C 1
ATOM 2174 O O . TYR A 1 272 ? -15.289 5.722 50.555 1.00 52.28 272 TYR A O 1
ATOM 2182 N N . ASP A 1 273 ? -16.782 4.806 49.146 1.00 60.28 273 ASP A N 1
ATOM 2183 C CA . ASP A 1 273 ? -16.506 3.436 49.575 1.00 60.28 273 ASP A CA 1
ATOM 2184 C C . ASP A 1 273 ? -15.268 2.843 48.891 1.00 60.28 273 ASP A C 1
ATOM 2186 O O . ASP A 1 273 ? -15.029 3.036 47.695 1.00 60.28 273 ASP A O 1
ATOM 2190 N N . THR A 1 274 ? -14.478 2.081 49.649 1.00 57.19 274 THR A N 1
ATOM 2191 C CA . THR A 1 274 ? -13.129 1.637 49.240 1.00 57.19 274 THR A CA 1
ATOM 2192 C C . THR A 1 274 ? -13.139 0.655 48.063 1.00 57.19 274 THR A C 1
ATOM 2194 O O . THR A 1 274 ? -12.119 0.500 47.395 1.00 57.19 274 THR A O 1
ATOM 2197 N N . GLY A 1 275 ? -14.277 0.015 47.772 1.00 58.91 275 GLY A N 1
ATOM 2198 C CA . GLY A 1 275 ? -14.431 -0.941 46.669 1.00 58.91 275 GLY A CA 1
ATOM 2199 C C . GLY A 1 275 ? -14.744 -0.320 45.301 1.00 58.91 275 GLY A C 1
ATOM 2200 O O . GLY A 1 275 ? -14.382 -0.893 44.271 1.00 58.91 275 GLY A O 1
ATOM 2201 N N . TYR A 1 276 ? -15.367 0.861 45.250 1.00 66.50 276 TYR A N 1
ATOM 2202 C CA . TYR A 1 276 ? -15.864 1.426 43.988 1.00 66.50 276 TYR A CA 1
ATOM 2203 C C . TYR A 1 276 ? -14.765 1.870 43.008 1.00 66.50 276 TYR A C 1
ATOM 2205 O O . TYR A 1 276 ? -14.868 1.532 41.824 1.00 66.50 276 TYR A O 1
ATOM 2213 N N . PRO A 1 277 ? -13.666 2.520 43.443 1.00 67.88 277 PRO A N 1
ATOM 2214 C CA . PRO A 1 277 ? -12.551 2.834 42.549 1.00 67.88 277 PRO A CA 1
ATOM 2215 C C . PRO A 1 277 ? -11.977 1.592 41.849 1.00 67.88 277 PRO A C 1
ATOM 2217 O O . PRO A 1 277 ? -11.641 1.648 40.665 1.00 67.88 277 PRO A O 1
ATOM 2220 N N . PHE A 1 278 ? -11.936 0.447 42.543 1.00 65.25 278 PHE A N 1
ATOM 2221 C CA . PHE A 1 278 ? -11.512 -0.822 41.949 1.00 65.25 278 PHE A CA 1
ATOM 2222 C C . PHE A 1 278 ? -12.517 -1.333 40.915 1.00 65.25 278 PHE A C 1
ATOM 2224 O O . PHE A 1 278 ? -12.104 -1.771 39.844 1.00 65.25 278 PHE A O 1
ATOM 2231 N N . THR A 1 279 ? -13.825 -1.238 41.175 1.00 67.94 279 THR A N 1
ATOM 2232 C CA . THR A 1 279 ? -14.844 -1.650 40.191 1.00 67.94 279 THR A CA 1
ATOM 2233 C C . THR A 1 279 ? -14.780 -0.833 38.901 1.00 67.94 279 THR A C 1
ATOM 2235 O O . THR A 1 279 ? -14.859 -1.406 37.815 1.00 67.94 279 THR A O 1
ATOM 2238 N N . PHE A 1 280 ? -14.531 0.477 38.991 1.00 68.56 280 PHE A N 1
ATOM 2239 C CA . PHE A 1 280 ? -14.355 1.338 37.819 1.00 68.56 280 PHE A CA 1
ATOM 2240 C C . PHE A 1 280 ? -13.098 0.981 37.026 1.00 68.56 280 PHE A C 1
ATOM 2242 O O . PHE A 1 280 ? -13.143 0.908 35.796 1.00 68.56 280 PHE A O 1
ATOM 2249 N N . LEU A 1 281 ? -11.997 0.688 37.723 1.00 69.69 281 LEU A N 1
ATOM 2250 C CA . LEU A 1 281 ? -10.756 0.237 37.100 1.00 69.69 281 LEU A CA 1
ATOM 2251 C C . LEU A 1 281 ? -10.943 -1.107 36.379 1.00 69.69 281 LEU A C 1
ATOM 2253 O O . LEU A 1 281 ? -10.521 -1.251 35.234 1.00 69.69 281 LEU A O 1
ATOM 2257 N N . PHE A 1 282 ? -11.619 -2.074 37.007 1.00 72.25 282 PHE A N 1
ATOM 2258 C CA . PHE A 1 282 ? -11.897 -3.375 36.394 1.00 72.25 282 PHE A CA 1
ATOM 2259 C C . PHE A 1 282 ? -12.833 -3.269 35.186 1.00 72.25 282 PHE A C 1
ATOM 2261 O O . PHE A 1 282 ? -12.577 -3.922 34.176 1.00 72.25 282 PHE A O 1
ATOM 2268 N N . MET A 1 283 ? -13.864 -2.418 35.237 1.00 70.31 283 MET A N 1
ATOM 2269 C CA . MET A 1 283 ? -14.722 -2.136 34.076 1.00 70.31 283 MET A CA 1
ATOM 2270 C C . MET A 1 283 ? -13.930 -1.534 32.912 1.00 70.31 283 MET A C 1
ATOM 2272 O O . MET A 1 283 ? -14.117 -1.937 31.763 1.00 70.31 283 MET A O 1
ATOM 2276 N N . PHE A 1 284 ? -13.021 -0.603 33.205 1.00 68.81 284 PHE A N 1
ATOM 2277 C CA . PHE A 1 284 ? -12.168 0.014 32.194 1.00 68.81 284 PHE A CA 1
ATOM 2278 C C . PHE A 1 284 ? -11.207 -1.002 31.558 1.00 68.81 284 PHE A C 1
ATOM 2280 O O . PHE A 1 284 ? -11.115 -1.081 30.333 1.00 68.81 284 PHE A O 1
ATOM 2287 N N . ILE A 1 285 ? -10.548 -1.832 32.376 1.00 71.75 285 ILE A N 1
ATOM 2288 C CA . ILE A 1 285 ? -9.645 -2.891 31.901 1.00 71.75 285 ILE A CA 1
ATOM 2289 C C . ILE A 1 285 ? -10.414 -3.927 31.074 1.00 71.75 285 ILE A C 1
ATOM 2291 O O . ILE A 1 285 ? -9.958 -4.288 29.993 1.00 71.75 285 ILE A O 1
ATOM 2295 N N . ALA A 1 286 ? -11.590 -4.374 31.524 1.00 66.62 286 ALA A N 1
ATOM 2296 C CA . ALA A 1 286 ? -12.407 -5.340 30.788 1.00 66.62 286 ALA A CA 1
ATOM 2297 C C . ALA A 1 286 ? -12.814 -4.809 29.402 1.00 66.62 286 ALA A C 1
ATOM 2299 O O . ALA A 1 286 ? -12.703 -5.527 28.404 1.00 66.62 286 ALA A O 1
ATOM 2300 N N . ALA A 1 287 ? -13.211 -3.535 29.315 1.00 64.31 287 ALA A N 1
ATOM 2301 C CA . ALA A 1 287 ? -13.531 -2.885 28.045 1.00 64.31 287 ALA A CA 1
ATOM 2302 C C . ALA A 1 287 ? -12.306 -2.794 27.115 1.00 64.31 287 ALA A C 1
ATOM 2304 O O . ALA A 1 287 ? -12.408 -3.068 25.918 1.00 64.31 287 ALA A O 1
ATOM 2305 N N . PHE A 1 288 ? -11.140 -2.456 27.670 1.00 66.12 288 PHE A N 1
ATOM 2306 C CA . PHE A 1 288 ? -9.896 -2.329 26.912 1.00 66.12 288 PHE A CA 1
ATOM 2307 C C . PHE A 1 288 ? -9.385 -3.684 26.388 1.00 66.12 288 PHE A C 1
ATOM 2309 O O . PHE A 1 288 ? -9.050 -3.810 25.211 1.00 66.12 288 PHE A O 1
ATOM 2316 N N . VAL A 1 289 ? -9.395 -4.721 27.233 1.00 67.56 289 VAL A N 1
ATOM 2317 C CA . VAL A 1 289 ? -8.949 -6.084 26.887 1.00 67.56 289 VAL A CA 1
ATOM 2318 C C . VAL A 1 289 ? -9.851 -6.724 25.831 1.00 67.56 289 VAL A C 1
ATOM 2320 O O . VAL A 1 289 ? -9.358 -7.389 24.918 1.00 67.56 289 VAL A O 1
ATOM 2323 N N . THR A 1 290 ? -11.165 -6.503 25.912 1.00 64.31 290 THR A N 1
ATOM 2324 C CA . THR A 1 290 ? -12.112 -7.032 24.918 1.00 64.31 290 THR A CA 1
ATOM 2325 C C . THR A 1 290 ? -11.843 -6.435 23.531 1.00 64.31 290 THR A C 1
ATOM 2327 O O . THR A 1 290 ? -11.810 -7.169 22.545 1.00 64.31 290 THR A O 1
ATOM 2330 N N . LYS A 1 291 ? -11.541 -5.130 23.449 1.00 61.44 291 LYS A N 1
ATOM 2331 C CA . LYS A 1 291 ? -11.179 -4.456 22.188 1.00 61.44 291 LYS A CA 1
ATOM 2332 C C . LYS A 1 291 ? -9.862 -4.960 21.592 1.00 61.44 291 LYS A C 1
ATOM 2334 O O . LYS A 1 291 ? -9.800 -5.180 20.383 1.00 61.44 291 LYS A O 1
ATOM 2339 N N . ASP A 1 292 ? -8.830 -5.160 22.414 1.00 59.12 292 ASP A N 1
ATOM 2340 C CA . ASP A 1 292 ? -7.537 -5.691 21.948 1.00 59.12 292 ASP A CA 1
ATOM 2341 C C . ASP A 1 292 ? -7.669 -7.138 21.434 1.00 59.12 292 ASP A C 1
ATOM 2343 O O . ASP A 1 292 ? -7.054 -7.531 20.439 1.00 59.12 292 ASP A O 1
ATOM 2347 N N . THR A 1 293 ? -8.547 -7.923 22.064 1.00 55.44 293 THR A N 1
ATOM 2348 C CA . THR A 1 293 ? -8.801 -9.316 21.681 1.00 55.44 293 THR A CA 1
ATOM 2349 C C . THR A 1 293 ? -9.617 -9.413 20.390 1.00 55.44 293 THR A C 1
ATOM 2351 O O . THR A 1 293 ? -9.249 -10.191 19.510 1.00 55.44 293 THR A O 1
ATOM 2354 N N . ASP A 1 294 ? -10.669 -8.609 20.201 1.00 53.50 294 ASP A N 1
ATOM 2355 C CA . ASP A 1 294 ? -11.446 -8.607 18.949 1.00 53.50 294 ASP A CA 1
ATOM 2356 C C . ASP A 1 294 ? -10.596 -8.195 17.738 1.00 53.50 294 ASP A C 1
ATOM 2358 O O . ASP A 1 294 ? -10.712 -8.802 16.671 1.00 53.50 294 ASP A O 1
ATOM 2362 N N . HIS A 1 295 ? -9.674 -7.240 17.909 1.00 49.34 295 HIS A N 1
ATOM 2363 C CA . HIS A 1 295 ? -8.734 -6.843 16.857 1.00 49.34 295 HIS A CA 1
ATOM 2364 C C . HIS A 1 295 ? -7.820 -8.005 16.437 1.00 49.34 295 HIS A C 1
ATOM 2366 O O . HIS A 1 295 ? -7.711 -8.332 15.253 1.00 49.34 295 HIS A O 1
ATOM 2372 N N . LYS A 1 296 ? -7.229 -8.706 17.414 1.00 45.31 296 LYS A N 1
ATOM 2373 C CA . LYS A 1 296 ? -6.365 -9.873 17.166 1.00 45.31 296 LYS A CA 1
ATOM 2374 C C . LYS A 1 296 ? -7.134 -11.059 16.581 1.00 45.31 296 LYS A C 1
ATOM 2376 O O . LYS A 1 296 ? -6.597 -11.797 15.757 1.00 45.31 296 LYS A O 1
ATOM 2381 N N . THR A 1 297 ? -8.395 -11.242 16.966 1.00 45.31 297 THR A N 1
ATOM 2382 C CA . THR A 1 297 ? -9.215 -12.376 16.508 1.00 45.31 297 THR A CA 1
ATOM 2383 C C . THR A 1 297 ? -9.792 -12.144 15.110 1.00 45.31 297 THR A C 1
ATOM 2385 O O . THR A 1 297 ? -9.894 -13.094 14.334 1.00 45.31 297 THR A O 1
ATOM 2388 N N . GLN A 1 298 ? -10.116 -10.899 14.742 1.00 47.28 298 GLN A N 1
ATOM 2389 C CA . GLN A 1 298 ? -10.474 -10.550 13.363 1.00 47.28 298 GLN A CA 1
ATOM 2390 C C . GLN A 1 298 ? -9.260 -10.645 12.434 1.00 47.28 298 GLN A C 1
ATOM 2392 O O . GLN A 1 298 ? -9.371 -11.270 11.382 1.00 47.28 298 GLN A O 1
ATOM 2397 N N . ALA A 1 299 ? -8.088 -10.156 12.855 1.00 47.22 299 ALA A N 1
ATOM 2398 C CA . ALA A 1 299 ? -6.844 -10.318 12.097 1.00 47.22 299 ALA A CA 1
ATOM 2399 C C . ALA A 1 299 ? -6.523 -11.800 11.812 1.00 47.22 299 ALA A C 1
ATOM 2401 O O . ALA A 1 299 ? -6.139 -12.154 10.701 1.00 47.22 299 ALA A O 1
ATOM 2402 N N . LYS A 1 300 ? -6.776 -12.690 12.783 1.00 36.41 300 LYS A N 1
ATOM 2403 C CA . LYS A 1 300 ? -6.522 -14.135 12.652 1.00 36.41 300 LYS A CA 1
ATOM 2404 C C . LYS A 1 300 ? -7.603 -14.907 11.880 1.00 36.41 300 LYS A C 1
ATOM 2406 O O . LYS A 1 300 ? -7.332 -15.979 11.354 1.00 36.41 300 LYS A O 1
ATOM 2411 N N . ARG A 1 301 ? -8.839 -14.401 11.804 1.00 36.88 301 ARG A N 1
ATOM 2412 C CA . ARG A 1 301 ? -9.923 -15.043 11.031 1.00 36.88 301 ARG A CA 1
ATOM 2413 C C . ARG A 1 301 ? -9.822 -14.788 9.529 1.00 36.88 301 ARG A C 1
ATOM 2415 O O . ARG A 1 301 ? -10.262 -15.639 8.766 1.00 36.88 301 ARG A O 1
ATOM 2422 N N . TYR A 1 302 ? -9.229 -13.671 9.110 1.00 42.72 302 TYR A N 1
ATOM 2423 C CA . TYR A 1 302 ? -8.975 -13.415 7.690 1.00 42.72 302 TYR A CA 1
ATOM 2424 C C . TYR A 1 302 ? -7.721 -14.130 7.175 1.00 42.72 302 TYR A C 1
ATOM 2426 O O . TYR A 1 302 ? -7.748 -14.602 6.044 1.00 42.72 302 TYR A O 1
ATOM 2434 N N . SER A 1 303 ? -6.688 -14.323 8.004 1.00 41.69 303 SER A N 1
ATOM 2435 C CA . SER A 1 303 ? -5.508 -15.107 7.605 1.00 41.69 303 SER A CA 1
ATOM 2436 C C . SER A 1 303 ? -5.802 -16.602 7.417 1.00 41.69 303 SER A C 1
ATOM 2438 O O . SER A 1 303 ? -5.209 -17.236 6.556 1.00 41.69 303 SER A O 1
ATOM 2440 N N . VAL A 1 304 ? -6.764 -17.167 8.155 1.00 45.50 304 VAL A N 1
ATOM 2441 C CA . VAL A 1 304 ? -7.199 -18.571 7.982 1.00 45.50 304 VAL A CA 1
ATOM 2442 C C . VAL A 1 304 ? -8.199 -18.731 6.819 1.00 45.50 304 VAL A C 1
ATOM 2444 O O . VAL A 1 304 ? -8.415 -19.836 6.331 1.00 45.50 304 VAL A O 1
ATOM 2447 N N . GLY A 1 305 ? -8.802 -17.638 6.334 1.00 37.25 305 GLY A N 1
ATOM 2448 C CA . GLY A 1 305 ? -9.734 -17.655 5.199 1.00 37.25 305 GLY A CA 1
ATOM 2449 C C . GLY A 1 305 ? -9.069 -17.701 3.816 1.00 37.25 305 GLY A C 1
ATOM 2450 O O . GLY A 1 305 ? -9.739 -18.054 2.849 1.00 37.25 305 GLY A O 1
ATOM 2451 N N . GLU A 1 306 ? -7.776 -17.369 3.712 1.00 42.88 306 GLU A N 1
ATOM 2452 C CA . GLU A 1 306 ? -7.028 -17.337 2.441 1.00 42.88 306 GLU A CA 1
ATOM 2453 C C . GLU A 1 306 ? -6.244 -18.631 2.130 1.00 42.88 306 GLU A C 1
ATOM 2455 O O . GLU A 1 306 ? -5.783 -18.794 1.006 1.00 42.88 306 GLU A O 1
ATOM 2460 N N . GLU A 1 307 ? -6.191 -19.622 3.034 1.00 41.06 307 GLU A N 1
ATOM 2461 C CA . GLU A 1 307 ? -5.659 -20.971 2.720 1.00 41.06 307 GLU A CA 1
ATOM 2462 C C . GLU A 1 307 ? -6.646 -21.849 1.910 1.00 41.06 307 GLU A C 1
ATOM 2464 O O . GLU A 1 307 ? -6.379 -23.018 1.631 1.00 41.06 307 GLU A O 1
ATOM 2469 N N . GLY A 1 308 ? -7.808 -21.307 1.526 1.00 35.19 308 GLY A N 1
ATOM 2470 C CA . GLY A 1 308 ? -8.950 -22.065 1.008 1.00 35.19 308 GLY A CA 1
ATOM 2471 C C . GLY A 1 308 ? -9.313 -21.874 -0.466 1.00 35.19 308 GLY A C 1
ATOM 2472 O O . GLY A 1 308 ? -10.464 -22.142 -0.809 1.00 35.19 308 GLY A O 1
ATOM 2473 N N . ILE A 1 309 ? -8.413 -21.417 -1.344 1.00 32.56 309 ILE A N 1
ATOM 2474 C CA . ILE A 1 309 ? -8.702 -21.352 -2.790 1.00 32.56 309 ILE A CA 1
ATOM 2475 C C . ILE A 1 309 ? -7.590 -22.060 -3.578 1.00 32.56 309 ILE A C 1
ATOM 2477 O O . ILE A 1 309 ? -6.496 -21.514 -3.703 1.00 32.56 309 ILE A O 1
ATOM 2481 N N . PRO A 1 310 ? -7.835 -23.277 -4.101 1.00 41.56 310 PRO A N 1
ATOM 2482 C CA . PRO A 1 310 ? -6.898 -23.938 -4.991 1.00 41.56 310 PRO A CA 1
ATOM 2483 C C . PRO A 1 310 ? -7.070 -23.441 -6.440 1.00 41.56 310 PRO A C 1
ATOM 2485 O O . PRO A 1 310 ? -8.179 -23.484 -6.975 1.00 41.56 310 PRO A O 1
ATOM 2488 N N . TYR A 1 311 ? -5.919 -23.096 -7.035 1.00 40.78 311 TYR A N 1
ATOM 2489 C CA . TYR A 1 311 ? -5.592 -22.817 -8.450 1.00 40.78 311 TYR A CA 1
ATOM 2490 C C . TYR A 1 311 ? -5.967 -21.454 -9.040 1.00 40.78 311 TYR A C 1
ATOM 2492 O O . TYR A 1 311 ? -7.168 -21.164 -9.224 1.00 40.78 311 TYR A O 1
#

Radius of gyration: 33.58 Å; chains: 1; bounding box: 62×45×118 Å